Protein AF-A0A9N7Z6K6-F1 (afdb_monomer_lite)

Structure (mmCIF, N/CA/C/O backbone):
data_AF-A0A9N7Z6K6-F1
#
_entry.id   AF-A0A9N7Z6K6-F1
#
loop_
_atom_site.group_PDB
_atom_site.id
_atom_site.type_symbol
_atom_site.label_atom_id
_atom_site.label_alt_id
_atom_site.label_comp_id
_atom_site.label_asym_id
_atom_site.label_entity_id
_atom_site.label_seq_id
_atom_site.pdbx_PDB_ins_code
_atom_site.Cartn_x
_atom_site.Cartn_y
_atom_site.Cartn_z
_atom_site.occupancy
_atom_site.B_iso_or_equiv
_atom_site.auth_seq_id
_atom_site.auth_comp_id
_atom_site.auth_asym_id
_atom_site.auth_atom_id
_atom_site.pdbx_PDB_model_num
ATOM 1 N N . MET A 1 1 ? 3.588 -2.468 9.038 1.00 68.81 1 MET A N 1
ATOM 2 C CA . MET A 1 1 ? 3.391 -1.056 8.652 1.00 68.81 1 MET A CA 1
ATOM 3 C C . MET A 1 1 ? 4.473 -0.219 9.311 1.00 68.81 1 MET A C 1
ATOM 5 O O . MET A 1 1 ? 4.826 -0.525 10.446 1.00 68.81 1 MET A O 1
ATOM 9 N N . THR A 1 2 ? 4.999 0.790 8.621 1.00 80.69 2 THR A N 1
ATOM 10 C CA . THR A 1 2 ? 6.017 1.706 9.169 1.00 80.69 2 THR A CA 1
ATOM 11 C C . THR A 1 2 ? 5.409 3.085 9.378 1.00 80.69 2 THR A C 1
ATOM 13 O O . THR A 1 2 ? 4.807 3.624 8.456 1.00 80.69 2 THR A O 1
ATOM 16 N N . CYS A 1 3 ? 5.559 3.679 10.559 1.00 82.19 3 CYS A N 1
ATOM 17 C CA . CYS A 1 3 ? 5.074 5.034 10.824 1.00 82.19 3 CYS A CA 1
ATOM 18 C C . CYS A 1 3 ? 6.153 6.061 10.467 1.00 82.19 3 CYS A C 1
ATOM 20 O O . CYS A 1 3 ? 7.276 5.981 10.957 1.00 82.19 3 CYS A O 1
ATOM 22 N N . CYS A 1 4 ? 5.801 7.041 9.642 1.00 80.62 4 CYS A N 1
ATOM 23 C CA . CYS A 1 4 ? 6.689 8.099 9.179 1.00 80.62 4 CYS A CA 1
ATOM 24 C C . CYS A 1 4 ? 6.114 9.468 9.548 1.00 80.62 4 CYS A C 1
ATOM 26 O O . CYS A 1 4 ? 4.934 9.733 9.314 1.00 80.62 4 CYS A O 1
ATOM 28 N N . LEU A 1 5 ? 6.957 10.372 10.042 1.00 77.25 5 LEU A N 1
ATOM 29 C CA . LEU A 1 5 ? 6.567 11.764 10.248 1.00 77.25 5 LEU A CA 1
ATOM 30 C C . LEU A 1 5 ? 6.350 12.462 8.891 1.00 77.25 5 LEU A C 1
ATOM 32 O O . LEU A 1 5 ? 7.050 12.187 7.911 1.00 77.25 5 LEU A O 1
ATOM 36 N N . ILE A 1 6 ? 5.354 13.338 8.832 1.00 72.75 6 ILE A N 1
ATOM 37 C CA . ILE A 1 6 ? 5.041 14.209 7.701 1.00 72.75 6 ILE A CA 1
ATOM 38 C C . ILE A 1 6 ? 5.661 15.570 8.011 1.00 72.75 6 ILE A C 1
ATOM 40 O O . ILE A 1 6 ? 5.190 16.270 8.906 1.00 72.75 6 ILE A O 1
ATOM 44 N N . ALA A 1 7 ? 6.732 15.930 7.298 1.00 68.31 7 ALA A N 1
ATOM 45 C CA . ALA A 1 7 ? 7.530 17.121 7.593 1.00 68.31 7 ALA A CA 1
ATOM 46 C C . ALA A 1 7 ? 6.712 18.424 7.531 1.00 68.31 7 ALA A C 1
ATOM 48 O O . ALA A 1 7 ? 6.855 19.267 8.407 1.00 68.31 7 ALA A O 1
ATOM 49 N N . GLU A 1 8 ? 5.803 18.561 6.562 1.00 66.69 8 GLU A N 1
ATOM 50 C CA . GLU A 1 8 ? 5.020 19.793 6.370 1.00 66.69 8 GLU A CA 1
ATOM 51 C C . GLU A 1 8 ? 3.931 20.016 7.429 1.00 66.69 8 GLU A C 1
ATOM 53 O O . GLU A 1 8 ? 3.578 21.152 7.728 1.00 66.69 8 GLU A O 1
ATOM 58 N N . SER A 1 9 ? 3.389 18.942 8.014 1.00 67.38 9 SER A N 1
ATOM 59 C CA . SER A 1 9 ? 2.267 19.028 8.963 1.00 67.38 9 SER A CA 1
ATOM 60 C C . SER A 1 9 ? 2.628 18.630 10.395 1.00 67.38 9 SER A C 1
ATOM 62 O O . SER A 1 9 ? 1.782 18.731 11.283 1.00 67.38 9 SER A O 1
ATOM 64 N N . HIS A 1 10 ? 3.853 18.143 10.626 1.00 70.31 10 HIS A N 1
ATOM 65 C CA . HIS A 1 10 ? 4.302 17.522 11.880 1.00 70.31 10 HIS A CA 1
ATOM 66 C C . HIS A 1 10 ? 3.384 16.388 12.388 1.00 70.31 10 HIS A C 1
ATOM 68 O O . HIS A 1 10 ? 3.399 16.045 13.572 1.00 70.31 10 HIS A O 1
ATOM 74 N N . LYS A 1 11 ? 2.577 15.785 11.506 1.00 72.75 11 LYS A N 1
ATOM 75 C CA . LYS A 1 11 ? 1.699 14.648 11.824 1.00 72.75 11 LYS A CA 1
ATOM 76 C C . LYS A 1 11 ? 2.374 13.327 11.470 1.00 72.75 11 LYS A C 1
ATOM 78 O O . LYS A 1 11 ? 3.278 13.283 10.643 1.00 72.75 11 LYS A O 1
ATOM 83 N N . TRP A 1 12 ? 1.922 12.234 12.075 1.00 77.50 12 TRP A N 1
ATOM 84 C CA . TRP A 1 12 ? 2.355 10.888 11.699 1.00 77.50 12 TRP A CA 1
ATOM 85 C C . TRP A 1 12 ? 1.470 10.337 10.578 1.00 77.50 12 TRP A C 1
ATOM 87 O O . TRP A 1 12 ? 0.250 10.486 10.614 1.00 77.50 12 TRP A O 1
ATOM 97 N N . GLY A 1 13 ? 2.087 9.691 9.593 1.00 77.31 13 GLY A N 1
ATOM 98 C CA . GLY A 1 13 ? 1.413 8.905 8.562 1.00 77.31 13 GLY A CA 1
ATOM 99 C C . GLY A 1 13 ? 1.954 7.479 8.547 1.00 77.31 13 GLY A C 1
ATOM 100 O O . GLY A 1 13 ? 3.125 7.250 8.853 1.00 77.31 13 GLY A O 1
ATOM 101 N N . CYS A 1 14 ? 1.113 6.512 8.200 1.00 85.12 14 CYS A N 1
ATOM 102 C CA . CYS A 1 14 ? 1.501 5.106 8.141 1.00 85.12 14 CYS A CA 1
ATOM 103 C C . CYS A 1 14 ? 1.791 4.687 6.701 1.00 85.12 14 CYS A C 1
ATOM 105 O O . CYS A 1 14 ? 0.987 4.903 5.798 1.00 85.12 14 CYS A O 1
ATOM 107 N N . CYS A 1 15 ? 2.928 4.040 6.493 1.00 85.81 15 CYS A N 1
ATOM 108 C CA . CYS A 1 15 ? 3.267 3.399 5.237 1.00 85.81 15 CYS A CA 1
ATOM 109 C C . CYS A 1 15 ? 2.621 2.016 5.147 1.00 85.81 15 CYS A C 1
ATOM 111 O O . CYS A 1 15 ? 2.744 1.223 6.092 1.00 85.81 15 CYS A O 1
ATOM 113 N N . PRO A 1 16 ? 1.989 1.697 4.003 1.00 80.06 16 PRO A N 1
ATOM 114 C CA . PRO A 1 16 ? 1.326 0.411 3.790 1.00 80.06 16 PRO A CA 1
ATOM 115 C C . PRO A 1 16 ? 2.324 -0.754 3.691 1.00 80.06 16 PRO A C 1
ATOM 117 O O . PRO A 1 16 ? 1.939 -1.912 3.822 1.00 80.06 16 PRO A O 1
ATOM 120 N N . LEU A 1 17 ? 3.612 -0.458 3.494 1.00 80.62 17 LEU A N 1
ATOM 121 C CA . LEU A 1 17 ? 4.687 -1.442 3.416 1.00 80.62 17 LEU A CA 1
ATOM 122 C C . LEU A 1 17 ? 5.347 -1.677 4.790 1.00 80.62 17 LEU A C 1
ATOM 124 O O . LEU A 1 17 ? 5.444 -0.745 5.599 1.00 80.62 17 LEU A O 1
ATOM 128 N N . PRO A 1 18 ? 5.813 -2.906 5.082 1.00 78.12 18 PRO A N 1
ATOM 129 C CA . PRO A 1 18 ? 6.721 -3.149 6.198 1.00 78.12 18 PRO A CA 1
ATOM 130 C C . PRO A 1 18 ? 8.098 -2.538 5.904 1.00 78.12 18 PRO A C 1
ATOM 132 O O . PRO A 1 18 ? 8.540 -2.537 4.759 1.00 78.12 18 PRO A O 1
ATOM 135 N N . GLU A 1 19 ? 8.759 -2.010 6.937 1.00 83.06 19 GLU A N 1
ATOM 136 C CA . GLU A 1 19 ? 10.144 -1.504 6.872 1.00 83.06 19 GLU A CA 1
ATOM 137 C C . GLU A 1 19 ? 10.385 -0.460 5.761 1.00 83.06 19 GLU A C 1
ATOM 139 O O . GLU A 1 19 ? 11.462 -0.362 5.180 1.00 83.06 19 GLU A O 1
ATOM 144 N N . ALA A 1 20 ? 9.359 0.342 5.463 1.00 86.06 20 ALA A N 1
ATOM 145 C CA . ALA A 1 20 ? 9.413 1.355 4.417 1.00 86.06 20 ALA A CA 1
ATOM 146 C C . ALA A 1 20 ? 10.419 2.479 4.721 1.00 86.06 20 ALA A C 1
ATOM 148 O O . ALA A 1 20 ? 10.548 2.930 5.862 1.00 86.06 20 ALA A O 1
ATOM 149 N N . VAL A 1 21 ? 11.057 3.004 3.674 1.00 90.06 21 VAL A N 1
ATOM 150 C CA . VAL A 1 21 ? 11.897 4.205 3.736 1.00 90.06 21 VAL A CA 1
ATOM 151 C C . VAL A 1 21 ? 11.002 5.446 3.676 1.00 90.06 21 VAL A C 1
ATOM 153 O O . VAL A 1 21 ? 10.237 5.630 2.727 1.00 90.06 21 VAL A O 1
ATOM 156 N N . CYS A 1 22 ? 11.090 6.306 4.693 1.00 87.50 22 CYS A N 1
ATOM 157 C CA . CYS A 1 22 ? 10.317 7.545 4.778 1.00 87.50 22 CYS A CA 1
ATOM 158 C C . CYS A 1 22 ? 10.946 8.646 3.907 1.00 87.50 22 CYS A C 1
ATOM 160 O O . CYS A 1 22 ? 12.086 9.044 4.150 1.00 87.50 22 CYS A O 1
ATOM 162 N N . CYS A 1 23 ? 10.203 9.186 2.937 1.00 86.31 23 CYS A N 1
ATOM 163 C CA . CYS A 1 23 ? 10.689 10.298 2.118 1.00 86.31 23 CYS A CA 1
ATOM 164 C C . CYS A 1 23 ? 10.536 11.644 2.848 1.00 86.31 23 CYS A C 1
ATOM 166 O O . CYS A 1 23 ? 9.522 11.889 3.507 1.00 86.31 23 CYS A O 1
ATOM 168 N N . ALA A 1 24 ? 11.528 12.530 2.697 1.00 71.69 24 ALA A N 1
ATOM 169 C CA . ALA A 1 24 ? 11.585 13.833 3.372 1.00 71.69 24 ALA A CA 1
ATOM 170 C C . ALA A 1 24 ? 10.467 14.811 2.947 1.00 71.69 24 ALA A C 1
ATOM 172 O O . ALA A 1 24 ? 10.120 15.701 3.715 1.00 71.69 24 ALA A O 1
ATOM 173 N N . GLY A 1 25 ? 9.874 14.609 1.761 1.00 66.19 25 GLY A N 1
ATOM 174 C CA . GLY A 1 25 ? 8.859 15.483 1.155 1.00 66.19 25 GLY A CA 1
ATOM 175 C C . GLY A 1 25 ? 7.454 15.428 1.764 1.00 66.19 25 GLY A C 1
ATOM 176 O O . GLY A 1 25 ? 6.606 16.196 1.347 1.00 66.19 25 GLY A O 1
ATOM 177 N N . GLY A 1 26 ? 7.192 14.574 2.760 1.00 70.19 26 GLY A N 1
ATOM 178 C CA . GLY A 1 26 ? 5.985 14.721 3.583 1.00 70.19 26 GLY A CA 1
ATOM 179 C C . GLY A 1 26 ? 5.051 13.521 3.597 1.00 70.19 26 GLY A C 1
ATOM 180 O O . GLY A 1 26 ? 4.873 12.942 4.659 1.00 70.19 26 GLY A O 1
ATOM 181 N N . ASP A 1 27 ? 4.487 13.055 2.498 1.00 73.81 27 ASP A N 1
ATOM 182 C CA . ASP A 1 27 ? 3.350 12.112 2.497 1.00 73.81 27 ASP A CA 1
ATOM 183 C C . ASP A 1 27 ? 3.619 10.806 1.727 1.00 73.81 27 ASP A C 1
ATOM 185 O O . ASP A 1 27 ? 2.715 9.996 1.531 1.00 73.81 27 ASP A O 1
ATOM 189 N N . HIS A 1 28 ? 4.874 10.555 1.348 1.00 84.75 28 HIS A N 1
ATOM 190 C CA . HIS A 1 28 ? 5.266 9.392 0.550 1.00 84.75 28 HIS A CA 1
ATOM 191 C C . HIS A 1 28 ? 6.304 8.492 1.231 1.00 84.75 28 HIS A C 1
ATOM 193 O O . HIS A 1 28 ? 7.071 8.921 2.105 1.00 84.75 28 HIS A O 1
ATOM 199 N N . CYS A 1 29 ? 6.346 7.231 0.811 1.00 88.88 29 CYS A N 1
ATOM 200 C CA . CYS A 1 29 ? 7.383 6.284 1.197 1.00 88.88 29 CYS A CA 1
ATOM 201 C C . CYS A 1 29 ? 7.742 5.289 0.101 1.00 88.88 29 CYS A C 1
ATOM 203 O O . CYS A 1 29 ? 7.030 5.125 -0.889 1.00 88.88 29 CYS A O 1
ATOM 205 N N . CYS A 1 30 ? 8.881 4.635 0.304 1.00 91.06 30 CYS A N 1
ATOM 206 C CA . CYS A 1 30 ? 9.444 3.659 -0.611 1.00 91.06 30 CYS A CA 1
ATOM 207 C C . CYS A 1 30 ? 9.616 2.291 0.059 1.00 91.06 30 CYS A C 1
ATOM 209 O O . CYS A 1 30 ? 9.755 2.229 1.284 1.00 91.06 30 CYS A O 1
ATOM 211 N N . PRO A 1 31 ? 9.623 1.188 -0.712 1.00 89.25 31 PRO A N 1
ATOM 212 C CA . PRO A 1 31 ? 9.953 -0.127 -0.176 1.00 89.25 31 PRO A CA 1
ATOM 213 C C . PRO A 1 31 ? 11.376 -0.167 0.388 1.00 89.25 31 PRO A C 1
ATOM 215 O O . PRO A 1 31 ? 12.213 0.681 0.065 1.00 89.25 31 PRO A O 1
ATOM 218 N N . VAL A 1 32 ? 11.664 -1.194 1.186 1.00 86.75 32 VAL A N 1
ATOM 219 C CA . VAL A 1 32 ? 13.027 -1.478 1.649 1.00 86.75 32 VAL A CA 1
ATOM 220 C C . VAL A 1 32 ? 13.990 -1.588 0.455 1.00 86.75 32 VAL A C 1
ATOM 222 O O . VAL A 1 32 ? 13.625 -2.101 -0.604 1.00 86.75 32 VAL A O 1
ATOM 225 N N . ASP A 1 33 ? 15.202 -1.054 0.610 1.00 88.00 33 ASP A N 1
ATOM 226 C CA . ASP A 1 33 ? 16.260 -0.922 -0.412 1.00 88.00 33 ASP A CA 1
ATOM 227 C C . ASP A 1 33 ? 16.018 0.079 -1.551 1.00 88.00 33 ASP A C 1
ATOM 229 O O . ASP A 1 33 ? 16.854 0.182 -2.456 1.00 88.00 33 ASP A O 1
ATOM 233 N N . TYR A 1 34 ? 14.913 0.822 -1.537 1.00 90.25 34 TYR A N 1
ATOM 234 C CA . TYR A 1 34 ? 14.697 1.909 -2.488 1.00 90.25 34 TYR A CA 1
ATOM 235 C C . TYR A 1 34 ? 15.050 3.250 -1.859 1.00 90.25 34 TYR A C 1
ATOM 237 O O . TYR A 1 34 ? 14.817 3.494 -0.674 1.00 90.25 34 TYR A O 1
ATOM 245 N N . LYS A 1 35 ? 15.585 4.150 -2.681 1.00 91.00 35 LYS A N 1
ATOM 246 C CA . LYS A 1 35 ? 15.825 5.540 -2.296 1.00 91.00 35 LYS A CA 1
ATOM 247 C C . LYS A 1 35 ? 14.720 6.417 -2.860 1.00 91.00 35 LYS A C 1
ATOM 249 O O . LYS A 1 35 ? 14.247 6.182 -3.968 1.00 91.00 35 LYS A O 1
ATOM 254 N N . CYS A 1 36 ? 14.319 7.425 -2.100 1.00 89.06 36 CYS A N 1
ATOM 255 C CA . CYS A 1 36 ? 13.420 8.447 -2.612 1.00 89.06 36 CYS A CA 1
ATOM 256 C C . CYS A 1 36 ? 14.175 9.313 -3.626 1.00 89.06 36 CYS A C 1
ATOM 258 O O . CYS A 1 36 ? 15.305 9.725 -3.359 1.00 89.06 36 CYS A O 1
ATOM 260 N N . ASP A 1 37 ? 13.547 9.584 -4.766 1.00 87.56 37 ASP A N 1
ATOM 261 C CA . ASP A 1 37 ? 13.975 10.640 -5.685 1.00 87.56 37 ASP A CA 1
ATOM 262 C C . ASP A 1 37 ? 13.959 12.016 -4.982 1.00 87.56 37 ASP A C 1
ATOM 264 O O . ASP A 1 37 ? 13.254 12.192 -3.983 1.00 87.56 37 ASP A O 1
ATOM 268 N N . GLU A 1 38 ? 14.688 13.006 -5.505 1.00 76.62 38 GLU A N 1
ATOM 269 C CA . GLU A 1 38 ? 14.808 14.354 -4.917 1.00 76.62 38 GLU A CA 1
ATOM 270 C C . GLU A 1 38 ? 13.444 15.023 -4.693 1.00 76.62 38 GLU A C 1
ATOM 272 O O . GLU A 1 38 ? 13.259 15.785 -3.744 1.00 76.62 38 GLU A O 1
ATOM 277 N N . ARG A 1 39 ? 12.460 14.696 -5.540 1.00 71.12 39 ARG A N 1
ATOM 278 C CA . ARG A 1 39 ? 11.078 15.190 -5.443 1.00 71.12 39 ARG A CA 1
ATOM 279 C C . ARG A 1 39 ? 10.148 14.300 -4.611 1.00 71.12 39 ARG A C 1
ATOM 281 O O . ARG A 1 39 ? 8.996 14.667 -4.418 1.00 71.12 39 ARG A O 1
ATOM 288 N N . GLY A 1 40 ? 10.583 13.114 -4.179 1.00 72.69 40 GLY A N 1
ATOM 289 C CA . GLY A 1 40 ? 9.777 12.166 -3.391 1.00 72.69 40 GLY A CA 1
ATOM 290 C C . GLY A 1 40 ? 8.624 11.483 -4.145 1.00 72.69 40 GLY A C 1
ATOM 291 O O . GLY A 1 40 ? 7.819 10.780 -3.537 1.00 72.69 40 GLY A O 1
ATOM 292 N N . THR A 1 41 ? 8.541 11.668 -5.464 1.00 81.12 41 THR A N 1
ATOM 293 C CA . THR A 1 41 ? 7.468 11.119 -6.322 1.00 81.12 41 THR A CA 1
ATOM 294 C C . THR A 1 41 ? 7.754 9.706 -6.825 1.00 81.12 41 THR A C 1
ATOM 296 O O . THR A 1 41 ? 6.839 8.972 -7.195 1.00 81.12 41 THR A O 1
ATOM 299 N N . HIS A 1 42 ? 9.028 9.320 -6.831 1.00 89.38 42 HIS A N 1
ATOM 300 C CA . HIS A 1 42 ? 9.485 8.026 -7.306 1.00 89.38 42 HIS A CA 1
ATOM 301 C C . HIS A 1 42 ? 10.457 7.402 -6.310 1.00 89.38 42 HIS A C 1
ATOM 303 O O . HIS A 1 42 ? 11.152 8.091 -5.558 1.00 89.38 42 HIS A O 1
ATOM 309 N N . CYS A 1 43 ? 10.508 6.080 -6.346 1.00 90.81 43 CYS A N 1
ATOM 310 C CA . CYS A 1 43 ? 11.445 5.252 -5.618 1.00 90.81 43 CYS A CA 1
ATOM 311 C C . CYS A 1 43 ? 12.419 4.632 -6.619 1.00 90.81 43 CYS A C 1
ATOM 313 O O . CYS A 1 43 ? 11.996 4.001 -7.592 1.00 90.81 43 CYS A O 1
ATOM 315 N N . VAL A 1 44 ? 13.714 4.803 -6.371 1.00 92.19 44 VAL A N 1
ATOM 316 C CA . VAL A 1 44 ? 14.787 4.372 -7.272 1.00 92.19 44 VAL A CA 1
ATOM 317 C C . VAL A 1 44 ? 15.639 3.274 -6.635 1.00 92.19 44 VAL A C 1
ATOM 319 O O . VAL A 1 44 ? 16.016 3.364 -5.462 1.00 92.19 44 VAL A O 1
ATOM 322 N N . LYS A 1 45 ? 15.951 2.232 -7.413 1.00 90.56 45 LYS A N 1
ATOM 323 C CA . LYS A 1 45 ? 16.889 1.154 -7.058 1.00 90.56 45 LYS A CA 1
ATOM 324 C C . LYS A 1 45 ? 17.683 0.753 -8.304 1.00 90.56 45 LYS A C 1
ATOM 326 O O . LYS A 1 45 ? 17.211 -0.017 -9.133 1.00 90.56 45 LYS A O 1
ATOM 331 N N . GLY A 1 46 ? 18.893 1.294 -8.450 1.00 86.19 46 GLY A N 1
ATOM 332 C CA . GLY A 1 46 ? 19.660 1.159 -9.694 1.00 86.19 46 GLY A CA 1
ATOM 333 C C . GLY A 1 46 ? 18.919 1.818 -10.862 1.00 86.19 46 GLY A C 1
ATOM 334 O O . GLY A 1 46 ? 18.505 2.964 -10.742 1.00 86.19 46 GLY A O 1
ATOM 335 N N . GLU A 1 47 ? 18.709 1.075 -11.950 1.00 84.88 47 GLU A N 1
ATOM 336 C CA . GLU A 1 47 ? 17.956 1.522 -13.137 1.00 84.88 47 GLU A CA 1
ATOM 337 C C . GLU A 1 47 ? 16.427 1.389 -12.981 1.00 84.88 47 GLU A C 1
ATOM 339 O O . GLU A 1 47 ? 15.661 1.812 -13.848 1.00 84.88 47 GLU A O 1
ATOM 344 N N . LEU A 1 48 ? 15.953 0.766 -11.896 1.00 86.81 48 LEU A N 1
ATOM 345 C CA . LEU A 1 48 ? 14.529 0.577 -11.655 1.00 86.81 48 LEU A CA 1
ATOM 346 C C . LEU A 1 48 ? 13.928 1.806 -10.964 1.00 86.81 48 LEU A C 1
ATOM 348 O O . LEU A 1 48 ? 14.333 2.175 -9.860 1.00 86.81 48 LEU A O 1
ATOM 352 N N . VAL A 1 49 ? 12.901 2.374 -11.596 1.00 90.56 49 VAL A N 1
ATOM 353 C CA . VAL A 1 49 ? 12.110 3.497 -11.083 1.00 90.56 49 VAL A CA 1
ATOM 354 C C . VAL A 1 49 ? 10.656 3.059 -10.940 1.00 90.56 49 VAL A C 1
ATOM 356 O O . VAL A 1 49 ? 10.028 2.633 -11.913 1.00 90.56 49 VAL A O 1
ATOM 359 N N . ILE A 1 50 ? 10.115 3.165 -9.728 1.00 89.38 50 ILE A N 1
ATOM 360 C CA . ILE A 1 50 ? 8.704 2.886 -9.423 1.00 89.38 50 ILE A CA 1
ATOM 361 C C . ILE A 1 50 ? 8.050 4.121 -8.786 1.00 89.38 50 ILE A C 1
ATOM 363 O O . ILE A 1 50 ? 8.758 4.929 -8.183 1.00 89.38 50 ILE A O 1
ATOM 367 N N . PRO A 1 51 ? 6.723 4.299 -8.898 1.00 88.12 51 PRO A N 1
ATOM 368 C CA . PRO A 1 51 ? 6.020 5.355 -8.172 1.00 88.12 51 PRO A CA 1
ATOM 369 C C . PRO A 1 51 ? 6.175 5.190 -6.655 1.00 88.12 51 PRO A C 1
ATOM 371 O O . PRO A 1 51 ? 6.262 4.065 -6.151 1.00 88.12 51 PRO A O 1
ATOM 374 N N . SER A 1 52 ? 6.208 6.310 -5.932 1.00 86.81 52 SER A N 1
ATOM 375 C CA . SER A 1 52 ? 6.192 6.294 -4.471 1.00 86.81 52 SER A CA 1
ATOM 376 C C . SER A 1 52 ? 4.817 5.910 -3.918 1.00 86.81 52 SER A C 1
ATOM 378 O O . SER A 1 52 ? 3.790 6.005 -4.592 1.00 86.81 52 SER A O 1
ATOM 380 N N . TYR A 1 53 ? 4.815 5.410 -2.686 1.00 86.50 53 TYR A N 1
ATOM 381 C CA . TYR A 1 53 ? 3.622 4.928 -2.004 1.00 86.50 53 TYR A CA 1
ATOM 382 C C . TYR A 1 53 ? 3.053 6.050 -1.151 1.00 86.50 53 TYR A C 1
ATOM 384 O O . TYR A 1 53 ? 3.759 6.593 -0.297 1.00 86.50 53 TYR A O 1
ATOM 392 N N . THR A 1 54 ? 1.777 6.368 -1.342 1.00 83.12 54 THR A N 1
ATOM 393 C CA . THR A 1 54 ? 1.090 7.369 -0.524 1.00 83.12 54 THR A CA 1
ATOM 394 C C . THR A 1 54 ? 0.887 6.836 0.896 1.00 83.12 54 THR A C 1
ATOM 396 O O . THR A 1 54 ? 0.424 5.707 1.093 1.00 83.12 54 THR A O 1
ATOM 399 N N . LYS A 1 55 ? 1.255 7.638 1.900 1.00 77.75 55 LYS A N 1
ATOM 400 C CA . LYS A 1 55 ? 1.018 7.336 3.316 1.00 77.75 55 LYS A CA 1
ATOM 401 C C . LYS A 1 55 ? -0.478 7.396 3.614 1.00 77.75 55 LYS A C 1
ATOM 403 O O . LYS A 1 55 ? -1.199 8.252 3.111 1.00 77.75 55 LYS A O 1
ATOM 408 N N . LEU A 1 56 ? -0.925 6.527 4.508 1.00 72.88 56 LEU A N 1
ATOM 409 C CA . LEU A 1 56 ? -2.256 6.593 5.095 1.00 72.88 56 LEU A CA 1
ATOM 410 C C . LEU A 1 56 ? -2.231 7.585 6.263 1.00 72.88 56 LEU A C 1
ATOM 412 O O . LEU A 1 56 ? -1.303 7.564 7.080 1.00 72.88 56 LEU A O 1
ATOM 416 N N . ALA A 1 57 ? -3.229 8.466 6.336 1.00 65.50 57 ALA A N 1
ATOM 417 C CA . ALA A 1 57 ? -3.358 9.399 7.450 1.00 65.50 57 ALA A CA 1
ATOM 418 C C . ALA A 1 57 ? -3.528 8.619 8.761 1.00 65.50 57 ALA A C 1
ATOM 420 O O . ALA A 1 57 ? -4.310 7.673 8.828 1.00 65.50 57 ALA A O 1
ATOM 421 N N . ALA A 1 58 ? -2.801 9.006 9.811 1.00 53.12 58 ALA A N 1
ATOM 422 C CA . ALA A 1 58 ? -3.059 8.453 11.132 1.00 53.12 58 ALA A CA 1
ATOM 423 C C . ALA A 1 58 ? -4.393 8.994 11.663 1.00 53.12 58 ALA A C 1
ATOM 425 O O . ALA A 1 58 ? -4.639 10.203 11.636 1.00 53.12 58 ALA A O 1
ATOM 426 N N . THR A 1 59 ? -5.238 8.102 12.174 1.00 52.00 59 THR A N 1
ATOM 427 C CA . THR A 1 59 ? -6.511 8.446 12.804 1.00 52.00 59 THR A CA 1
ATOM 428 C C . THR A 1 59 ? -6.228 9.202 14.106 1.00 52.00 59 THR A C 1
ATOM 430 O O . THR A 1 59 ? -5.912 8.603 15.132 1.00 52.00 59 THR A O 1
ATOM 433 N N . THR A 1 60 ? -6.295 10.534 14.089 1.00 40.44 60 THR A N 1
ATOM 434 C CA . THR A 1 60 ? -6.317 11.330 15.320 1.00 40.44 60 THR A CA 1
ATOM 435 C C . THR A 1 60 ? -7.760 11.688 15.654 1.00 40.44 60 THR A C 1
ATOM 437 O O . THR A 1 60 ? -8.474 12.281 14.850 1.00 40.44 60 THR A O 1
ATOM 440 N N . THR A 1 61 ? -8.197 11.355 16.870 1.00 41.97 61 THR A N 1
ATOM 441 C CA . THR A 1 61 ? -9.564 11.570 17.395 1.00 41.97 61 THR A CA 1
ATOM 442 C C . THR A 1 61 ? -9.973 13.053 17.489 1.00 41.97 61 THR A C 1
ATOM 444 O O . THR A 1 61 ? -11.070 13.384 17.927 1.00 41.97 61 THR A O 1
ATOM 447 N N . THR A 1 62 ? -9.113 13.972 17.061 1.00 40.97 62 THR A N 1
ATOM 448 C CA . THR A 1 62 ? -9.304 15.422 17.117 1.00 40.97 62 THR A CA 1
ATOM 449 C C . THR A 1 62 ? -8.631 16.071 15.915 1.00 40.97 62 THR A C 1
ATOM 451 O O . THR A 1 62 ? -7.540 16.627 15.994 1.00 40.97 62 THR A O 1
ATOM 454 N N . SER A 1 63 ? -9.273 16.009 14.755 1.00 41.16 63 SER A N 1
ATOM 455 C CA . SER A 1 63 ? -9.031 16.965 13.675 1.00 41.16 63 SER A CA 1
ATOM 456 C C . SER A 1 63 ? -10.267 17.010 12.793 1.00 41.16 63 SER A C 1
ATOM 458 O O . SER A 1 63 ? -10.526 16.108 12.003 1.00 41.16 63 SER A O 1
ATOM 460 N N . SER A 1 64 ? -11.039 18.082 12.955 1.00 40.16 64 SER A N 1
ATOM 461 C CA . SER A 1 64 ? -11.974 18.573 11.952 1.00 40.16 64 SER A CA 1
ATOM 462 C C . SER A 1 64 ? -11.258 18.606 10.605 1.00 40.16 64 SER A C 1
ATOM 464 O O . SER A 1 64 ? -10.347 19.406 10.388 1.00 40.16 64 SER A O 1
ATOM 466 N N . VAL A 1 65 ? -11.647 17.677 9.744 1.00 42.97 65 VAL A N 1
ATOM 467 C CA . VAL A 1 65 ? -11.107 17.482 8.407 1.00 42.97 65 VAL A CA 1
ATOM 468 C C . VAL A 1 65 ? -11.458 18.720 7.582 1.00 42.97 65 VAL A C 1
ATOM 470 O O . VAL A 1 65 ? -12.561 18.826 7.049 1.00 42.97 65 VAL A O 1
ATOM 473 N N . GLN A 1 66 ? -10.530 19.671 7.466 1.00 39.03 66 GLN A N 1
ATOM 474 C CA . GLN A 1 66 ? -10.422 20.395 6.206 1.00 39.03 66 GLN A CA 1
ATOM 475 C C . GLN A 1 66 ? -9.961 19.352 5.195 1.00 39.03 66 GLN A C 1
ATOM 477 O O . GLN A 1 66 ? -8.805 18.939 5.172 1.00 39.03 66 GLN A O 1
ATOM 482 N N . ALA A 1 67 ? -10.948 18.814 4.485 1.00 46.00 67 ALA A N 1
ATOM 483 C CA . ALA A 1 67 ? -10.757 17.890 3.392 1.00 46.00 67 ALA A CA 1
ATOM 484 C C . ALA A 1 67 ? -10.028 18.662 2.302 1.00 46.00 67 ALA A C 1
ATOM 486 O O . ALA A 1 67 ? -10.642 19.476 1.612 1.00 46.00 67 ALA A O 1
ATOM 487 N N . ASP A 1 68 ? -8.726 18.431 2.178 1.00 44.69 68 ASP A N 1
ATOM 488 C CA . ASP A 1 68 ? -7.961 18.932 1.048 1.00 44.69 68 ASP A CA 1
ATOM 489 C C . ASP A 1 68 ? -8.291 18.081 -0.196 1.00 44.69 68 ASP A C 1
ATOM 491 O O . ASP A 1 68 ? -7.708 17.047 -0.502 1.00 44.69 68 ASP A O 1
ATOM 495 N N . SER A 1 69 ? -9.454 18.418 -0.746 1.00 54.31 69 SER A N 1
ATOM 496 C CA . SER A 1 69 ? -9.744 18.817 -2.120 1.00 54.31 69 SER A CA 1
ATOM 497 C C . SER A 1 69 ? -9.612 17.914 -3.363 1.00 54.31 69 SER A C 1
ATOM 499 O O . SER A 1 69 ? -10.133 18.395 -4.374 1.00 54.31 69 SER A O 1
ATOM 501 N N . ARG A 1 70 ? -9.103 16.669 -3.422 1.00 62.16 70 ARG A N 1
ATOM 502 C CA . ARG A 1 70 ? -9.380 15.822 -4.634 1.00 62.16 70 ARG A CA 1
ATOM 503 C C . ARG A 1 70 ? -9.478 14.3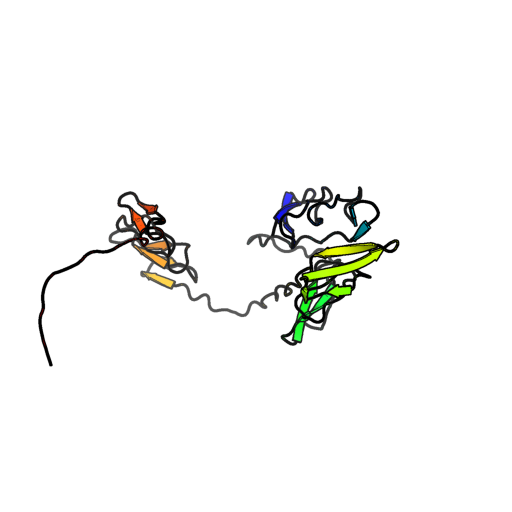05 -4.401 1.00 62.16 70 ARG A C 1
ATOM 505 O O . ARG A 1 70 ? -8.638 13.514 -4.800 1.00 62.16 70 ARG A O 1
ATOM 512 N N . SER A 1 71 ? -10.581 13.821 -3.853 1.00 69.50 71 SER A N 1
ATOM 513 C CA . SER A 1 71 ? -10.827 12.371 -3.820 1.00 69.50 71 SER A CA 1
ATOM 514 C C . SER A 1 71 ? -11.022 11.757 -5.219 1.00 69.50 71 SER A C 1
ATOM 516 O O . SER A 1 71 ? -11.710 12.333 -6.063 1.00 69.50 71 SER A O 1
ATOM 518 N N . VAL A 1 72 ? -10.478 10.559 -5.444 1.00 81.56 72 VAL A N 1
ATOM 519 C CA . VAL A 1 72 ? -10.763 9.713 -6.612 1.00 81.56 72 VAL A CA 1
ATOM 520 C C . VAL A 1 72 ? -12.096 9.005 -6.379 1.00 81.56 72 VAL A C 1
ATOM 522 O O . VAL A 1 72 ? -12.248 8.268 -5.408 1.00 81.56 72 VAL A O 1
ATOM 525 N N . GLN A 1 73 ? -13.075 9.228 -7.253 1.00 84.62 73 GLN A N 1
ATOM 526 C CA . GLN A 1 73 ? -14.379 8.576 -7.159 1.00 84.62 73 GLN A CA 1
ATOM 527 C C . GLN A 1 73 ? -14.333 7.191 -7.821 1.00 84.62 73 GLN A C 1
ATOM 529 O O . GLN A 1 73 ? -14.095 7.097 -9.025 1.00 84.62 73 GLN A O 1
ATOM 534 N N . CYS A 1 74 ? -14.571 6.132 -7.043 1.00 83.88 74 CYS A N 1
ATOM 535 C CA . CYS A 1 74 ? -14.618 4.756 -7.547 1.00 83.88 74 CYS A CA 1
ATOM 536 C C . CYS A 1 74 ? -16.027 4.375 -8.008 1.00 83.88 74 CYS A C 1
ATOM 538 O O . CYS A 1 74 ? -16.204 3.793 -9.075 1.00 83.88 74 CYS A O 1
ATOM 540 N N . ASP A 1 75 ? -17.033 4.733 -7.207 1.00 81.19 75 ASP A N 1
ATOM 541 C CA . ASP A 1 75 ? -18.451 4.593 -7.536 1.00 81.19 75 ASP A CA 1
ATOM 542 C C . ASP A 1 75 ? -19.288 5.693 -6.841 1.00 81.19 75 ASP A C 1
ATOM 544 O O . ASP A 1 75 ? -18.775 6.756 -6.488 1.00 81.19 75 ASP A O 1
ATOM 548 N N . ALA A 1 76 ? -20.600 5.493 -6.684 1.00 73.12 76 ALA A N 1
ATOM 549 C CA . ALA A 1 76 ? -21.486 6.464 -6.037 1.00 73.12 76 ALA A CA 1
ATOM 550 C C . ALA A 1 76 ? -21.252 6.631 -4.518 1.00 73.12 76 ALA A C 1
ATOM 552 O O . ALA A 1 76 ? -21.679 7.639 -3.954 1.00 73.12 76 ALA A O 1
ATOM 553 N N . LEU A 1 77 ? -20.625 5.657 -3.851 1.00 71.19 77 LEU A N 1
ATOM 554 C CA . LEU A 1 77 ? -20.486 5.589 -2.389 1.00 71.19 77 LEU A CA 1
ATOM 555 C C . LEU A 1 77 ? -19.026 5.521 -1.916 1.00 71.19 77 LEU A C 1
ATOM 557 O O . LEU A 1 77 ? -18.741 5.872 -0.772 1.00 71.19 77 LEU A O 1
ATOM 561 N N . ASN A 1 78 ? -18.112 5.094 -2.780 1.00 76.94 78 ASN A N 1
ATOM 562 C CA . ASN A 1 78 ? -16.718 4.814 -2.491 1.00 76.94 78 ASN A CA 1
ATOM 563 C C . ASN A 1 78 ? -15.830 5.884 -3.123 1.00 76.94 78 ASN A C 1
ATOM 565 O O . ASN A 1 78 ? -15.814 6.087 -4.343 1.00 76.94 78 ASN A O 1
ATOM 569 N N . LEU A 1 79 ? -15.071 6.554 -2.263 1.00 82.94 79 LEU A N 1
ATOM 570 C CA . LEU A 1 79 ? -14.105 7.572 -2.633 1.00 82.94 79 LEU A CA 1
ATOM 571 C C . LEU A 1 79 ? -12.757 7.223 -2.014 1.00 82.94 79 LEU A C 1
ATOM 573 O O . LEU A 1 79 ? -12.671 6.952 -0.817 1.00 82.94 79 LEU A O 1
ATOM 577 N N . CYS A 1 80 ? -11.711 7.277 -2.826 1.00 84.62 80 CYS A N 1
ATOM 578 C CA . CYS A 1 80 ? -10.343 7.104 -2.378 1.00 84.62 80 CYS A CA 1
ATOM 579 C C . CYS A 1 80 ? -9.613 8.453 -2.294 1.00 84.62 80 CYS A C 1
ATOM 581 O O . CYS A 1 80 ? -9.994 9.405 -2.981 1.00 84.62 80 CYS A O 1
ATOM 583 N N . PRO A 1 81 ? -8.564 8.570 -1.464 1.00 81.88 81 PRO A N 1
ATOM 584 C CA . PRO A 1 81 ? -7.716 9.761 -1.412 1.00 81.88 81 PRO A CA 1
ATOM 585 C C . PRO A 1 81 ? -7.070 10.109 -2.763 1.00 81.88 81 PRO A C 1
ATOM 587 O O . PRO A 1 81 ? -7.024 9.283 -3.678 1.00 81.88 81 PRO A O 1
ATOM 590 N N . GLU A 1 82 ? -6.515 11.317 -2.884 1.00 80.94 82 GLU A N 1
ATOM 591 C CA . GLU A 1 82 ? -5.690 11.687 -4.042 1.00 80.94 82 GLU A CA 1
ATOM 592 C C . GLU A 1 82 ? -4.591 10.655 -4.322 1.00 80.94 82 GLU A C 1
ATOM 594 O O . GLU A 1 82 ? -4.034 10.051 -3.407 1.00 80.94 82 GLU A O 1
ATOM 599 N N . ARG A 1 83 ? -4.245 10.489 -5.608 1.00 79.12 83 ARG A N 1
ATOM 600 C CA . ARG A 1 83 ? -3.118 9.649 -6.064 1.00 79.12 83 ARG A CA 1
ATOM 601 C C . ARG A 1 83 ? -3.214 8.176 -5.650 1.00 79.12 83 ARG A C 1
ATOM 603 O O . ARG A 1 83 ? -2.201 7.497 -5.508 1.00 79.12 83 ARG A O 1
ATOM 610 N N . THR A 1 84 ? -4.433 7.672 -5.514 1.00 86.25 84 THR A N 1
ATOM 611 C CA . THR A 1 84 ? -4.731 6.256 -5.283 1.00 86.25 84 THR A CA 1
ATOM 612 C C . THR A 1 84 ? -5.469 5.662 -6.481 1.00 86.25 84 THR A C 1
ATOM 614 O O . THR A 1 84 ? -5.922 6.391 -7.367 1.00 86.25 84 THR A O 1
ATOM 617 N N . THR A 1 85 ? -5.579 4.335 -6.529 1.00 91.38 85 THR A N 1
ATOM 618 C CA . THR A 1 85 ? -6.307 3.621 -7.590 1.00 91.38 85 THR A CA 1
ATOM 619 C C . THR A 1 85 ? -7.423 2.775 -6.997 1.00 91.38 85 THR A C 1
ATOM 621 O O . THR A 1 85 ? -7.195 2.039 -6.043 1.00 91.38 85 THR A O 1
ATOM 624 N N . CYS A 1 86 ? -8.619 2.843 -7.573 1.00 92.25 86 CYS A N 1
ATOM 625 C CA . CYS A 1 86 ? -9.751 2.016 -7.165 1.00 92.25 86 CYS A CA 1
ATOM 626 C C . CYS A 1 86 ? -9.575 0.570 -7.651 1.00 92.25 86 CYS A C 1
ATOM 628 O O . CYS A 1 86 ? -9.396 0.342 -8.847 1.00 92.25 86 CYS A O 1
ATOM 630 N N . CYS A 1 87 ? -9.678 -0.402 -6.747 1.00 93.50 87 CYS A N 1
ATOM 631 C CA . CYS A 1 87 ? -9.639 -1.829 -7.064 1.00 93.50 87 CYS A CA 1
ATOM 632 C C . CYS A 1 87 ? -10.847 -2.545 -6.467 1.00 93.50 87 CYS A C 1
ATOM 634 O O . CYS A 1 87 ? -11.178 -2.343 -5.305 1.00 93.50 87 CYS A O 1
ATOM 636 N N . GLN A 1 88 ? -11.500 -3.402 -7.249 1.00 90.94 88 GLN A N 1
ATOM 637 C CA . GLN A 1 88 ? -12.641 -4.171 -6.765 1.00 90.94 88 GLN A CA 1
ATOM 638 C C . GLN A 1 88 ? -12.175 -5.400 -5.973 1.00 90.94 88 GLN A C 1
ATOM 640 O O . GLN A 1 88 ? -11.357 -6.182 -6.462 1.00 90.94 88 GLN A O 1
ATOM 645 N N . LEU A 1 89 ? -12.723 -5.577 -4.773 1.00 85.69 89 LEU A N 1
ATOM 646 C CA . LEU A 1 89 ? -12.396 -6.668 -3.857 1.00 85.69 89 LEU A CA 1
ATOM 647 C C . LEU A 1 89 ? -13.203 -7.940 -4.163 1.00 85.69 89 LEU A C 1
ATOM 649 O O . LEU A 1 89 ? -14.170 -7.928 -4.934 1.00 85.69 89 LEU A O 1
ATOM 653 N N . VAL A 1 90 ? -12.830 -9.063 -3.536 1.00 83.19 90 VAL A N 1
ATOM 654 C CA . VAL A 1 90 ? -13.583 -10.334 -3.627 1.00 83.19 90 VAL A CA 1
ATOM 655 C C . VAL A 1 90 ? -15.047 -10.190 -3.204 1.00 83.19 90 VAL A C 1
ATOM 657 O O . VAL A 1 90 ? -15.906 -10.848 -3.786 1.00 83.19 90 VAL A O 1
ATOM 660 N N . THR A 1 91 ? -15.331 -9.299 -2.249 1.00 80.19 91 THR A N 1
ATOM 661 C CA . THR A 1 91 ? -16.678 -9.005 -1.733 1.00 80.19 91 THR A CA 1
ATOM 662 C C . THR A 1 91 ? -17.559 -8.264 -2.742 1.00 80.19 91 THR A C 1
ATOM 664 O O . THR A 1 91 ? -18.773 -8.214 -2.572 1.00 80.19 91 THR A O 1
ATOM 667 N N . GLY A 1 92 ? -16.967 -7.709 -3.806 1.00 80.88 92 GLY A N 1
ATOM 668 C CA . GLY A 1 92 ? -17.637 -6.837 -4.772 1.00 80.88 92 GLY A CA 1
ATOM 669 C C . GLY A 1 92 ? -17.553 -5.349 -4.425 1.00 80.88 92 GLY A C 1
ATOM 670 O O . GLY A 1 92 ? -17.892 -4.525 -5.274 1.00 80.88 92 GLY A O 1
ATOM 671 N N . GLU A 1 93 ? -17.061 -5.011 -3.231 1.00 84.56 93 GLU A N 1
ATOM 672 C CA . GLU A 1 93 ? -16.821 -3.639 -2.772 1.00 84.56 93 GLU A CA 1
ATOM 673 C C . GLU A 1 93 ? -15.578 -3.023 -3.432 1.00 84.56 93 GLU A C 1
ATOM 675 O O . GLU A 1 93 ? -14.711 -3.730 -3.956 1.00 84.56 93 GLU A O 1
ATOM 680 N N . TRP A 1 94 ? -15.476 -1.693 -3.393 1.00 87.69 94 TRP A N 1
ATOM 681 C CA . TRP A 1 94 ? -14.303 -0.967 -3.876 1.00 87.69 94 TRP A CA 1
ATOM 682 C C . TRP A 1 94 ? -13.311 -0.720 -2.749 1.00 87.69 94 TRP A C 1
ATOM 684 O O . TRP A 1 94 ? -13.654 -0.160 -1.715 1.00 87.69 94 TRP A O 1
ATOM 694 N N . GLY A 1 95 ? -12.064 -1.097 -2.991 1.00 89.00 95 GLY A N 1
ATOM 695 C CA . GLY A 1 95 ? -10.911 -0.760 -2.179 1.00 89.00 95 GLY A CA 1
ATOM 696 C C . GLY A 1 95 ? -10.013 0.274 -2.863 1.00 89.00 95 GLY A C 1
ATOM 697 O O . GLY A 1 95 ? -10.057 0.475 -4.078 1.00 89.00 95 GLY A O 1
ATOM 698 N N . CYS A 1 96 ? -9.161 0.909 -2.076 1.00 90.31 96 CYS A N 1
ATOM 699 C CA . CYS A 1 96 ? -8.178 1.886 -2.500 1.00 90.31 96 CYS A CA 1
ATOM 700 C C . CYS A 1 96 ? -6.778 1.265 -2.488 1.00 90.31 96 CYS A C 1
ATOM 702 O O . CYS A 1 96 ? -6.299 0.751 -1.479 1.00 90.31 96 CYS A O 1
ATOM 704 N N . CYS A 1 97 ? -6.093 1.325 -3.620 1.00 92.56 97 CYS A N 1
ATOM 705 C CA . CYS A 1 97 ? -4.683 0.995 -3.741 1.00 92.56 97 CYS A CA 1
ATOM 706 C C . CYS A 1 97 ? -3.849 2.269 -3.519 1.00 92.56 97 CYS A C 1
ATOM 708 O O . CYS A 1 97 ? -4.104 3.272 -4.190 1.00 92.56 97 CYS A O 1
ATOM 710 N N . PRO A 1 98 ? -2.829 2.261 -2.640 1.00 89.50 98 PRO A N 1
ATOM 711 C CA . PRO A 1 98 ? -2.023 3.446 -2.318 1.00 89.50 98 PRO A CA 1
ATOM 712 C C . PRO A 1 98 ? -1.060 3.874 -3.441 1.00 89.50 98 PRO A C 1
ATOM 714 O O . PRO A 1 98 ? -0.307 4.830 -3.271 1.00 89.50 98 PRO A O 1
ATOM 717 N N . LEU A 1 99 ? -1.065 3.161 -4.570 1.00 89.88 99 LEU A N 1
ATOM 718 C CA . LEU A 1 99 ? -0.310 3.489 -5.771 1.00 89.88 99 LEU A CA 1
ATOM 719 C C . LEU A 1 99 ? -1.209 4.204 -6.785 1.00 89.88 99 LEU A C 1
ATOM 721 O O . LEU A 1 99 ? -2.357 3.811 -7.017 1.00 89.88 99 LEU A O 1
ATOM 725 N N . GLN A 1 100 ? -0.653 5.213 -7.448 1.00 87.50 100 GLN A N 1
ATOM 726 C CA . GLN A 1 100 ? -1.303 5.879 -8.571 1.00 87.50 100 GLN A CA 1
ATOM 727 C C . GLN A 1 100 ? -1.212 5.015 -9.841 1.00 87.50 100 GLN A C 1
ATOM 729 O O . GLN A 1 100 ? -0.162 4.438 -10.126 1.00 87.50 100 GLN A O 1
ATOM 734 N N . ASN A 1 101 ? -2.299 4.958 -10.619 1.00 89.38 101 ASN A N 1
ATOM 735 C CA . ASN A 1 101 ? -2.403 4.192 -11.872 1.00 89.38 101 ASN A CA 1
ATOM 736 C C . ASN A 1 101 ? -2.008 2.708 -11.721 1.00 89.38 101 ASN A C 1
ATOM 738 O O . ASN A 1 101 ? -1.349 2.127 -12.588 1.00 89.38 101 ASN A O 1
ATOM 742 N N . ALA A 1 102 ? -2.373 2.104 -10.592 1.00 92.75 102 ALA A N 1
ATOM 743 C CA . ALA A 1 102 ? -2.012 0.738 -10.251 1.00 92.75 102 ALA A CA 1
ATOM 744 C C . ALA A 1 102 ? -2.778 -0.297 -11.087 1.00 92.75 102 ALA A C 1
ATOM 746 O O . ALA A 1 102 ? -3.886 -0.058 -11.563 1.00 92.75 102 ALA A O 1
ATOM 747 N N . VAL A 1 103 ? -2.197 -1.487 -11.212 1.00 94.62 103 VAL A N 1
ATOM 748 C CA . VAL A 1 103 ? -2.858 -2.665 -11.778 1.00 94.62 103 VAL A CA 1
ATOM 749 C C . VAL A 1 103 ? -3.435 -3.484 -10.628 1.00 94.62 103 VAL A C 1
ATOM 751 O O . VAL A 1 103 ? -2.688 -3.930 -9.757 1.00 94.62 103 VAL A O 1
ATOM 754 N N . CYS A 1 104 ? -4.751 -3.686 -10.611 1.00 94.62 104 CYS A N 1
ATOM 755 C CA . CYS A 1 104 ? -5.406 -4.538 -9.619 1.00 94.62 104 CYS A CA 1
ATOM 756 C C . CYS A 1 104 ? -5.121 -6.012 -9.925 1.00 94.62 104 CYS A C 1
ATOM 758 O O . CYS A 1 104 ? -5.280 -6.461 -11.064 1.00 94.62 104 CYS A O 1
ATOM 760 N N . CYS A 1 105 ? -4.686 -6.762 -8.917 1.00 93.62 105 CYS A N 1
ATOM 761 C CA . CYS A 1 105 ? -4.320 -8.158 -9.088 1.00 93.62 105 CYS A CA 1
ATOM 762 C C . CYS A 1 105 ? -5.554 -9.074 -9.134 1.00 93.62 105 CYS A C 1
ATOM 764 O O . CYS A 1 105 ? -6.611 -8.737 -8.596 1.00 93.62 105 CYS A O 1
ATOM 766 N N . PRO A 1 106 ? -5.440 -10.259 -9.763 1.00 91.38 106 PRO A N 1
ATOM 767 C CA . PRO A 1 106 ? -6.555 -11.201 -9.880 1.00 91.38 106 PRO A CA 1
ATOM 768 C C . PRO A 1 106 ? -6.980 -11.817 -8.541 1.00 91.38 106 PRO A C 1
ATOM 770 O O . PRO A 1 106 ? -8.065 -12.384 -8.456 1.00 91.38 106 PRO A O 1
ATOM 773 N N . ASP A 1 107 ? -6.147 -11.702 -7.503 1.00 89.50 107 ASP A N 1
ATOM 774 C CA . ASP A 1 107 ? -6.502 -12.086 -6.135 1.00 89.50 107 ASP A CA 1
ATOM 775 C C . ASP A 1 107 ? -7.529 -11.143 -5.491 1.00 89.50 107 ASP A C 1
ATOM 777 O O . ASP A 1 107 ? -8.133 -11.514 -4.491 1.00 89.50 107 ASP A O 1
ATOM 781 N N . LYS A 1 108 ? -7.763 -9.959 -6.082 1.00 87.69 108 LYS A N 1
ATOM 782 C CA . LYS A 1 108 ? -8.674 -8.920 -5.584 1.00 87.69 108 LYS A CA 1
ATOM 783 C C . LYS A 1 108 ? -8.369 -8.457 -4.155 1.00 87.69 108 LYS A C 1
ATOM 785 O O . LYS A 1 108 ? -9.256 -7.971 -3.460 1.00 87.69 108 LYS A O 1
ATOM 790 N N . GLU A 1 109 ? -7.123 -8.596 -3.726 1.00 87.81 109 GLU A N 1
ATOM 791 C CA . GLU A 1 109 ? -6.639 -8.141 -2.416 1.00 87.81 109 GLU A CA 1
ATOM 792 C C . GLU A 1 109 ? -5.406 -7.252 -2.563 1.00 87.81 109 GLU A C 1
ATOM 794 O O . GLU A 1 109 ? -5.138 -6.406 -1.707 1.00 87.81 109 GLU A O 1
ATOM 799 N N . HIS A 1 110 ? -4.666 -7.412 -3.663 1.00 91.56 110 HIS A N 1
ATOM 800 C CA . HIS A 1 110 ? -3.437 -6.682 -3.907 1.00 91.56 110 HIS A CA 1
ATOM 801 C C . HIS A 1 110 ? -3.471 -5.892 -5.218 1.00 91.56 110 HIS A C 1
ATOM 803 O O . HIS A 1 110 ? -4.295 -6.095 -6.113 1.00 91.56 110 HIS A O 1
ATOM 809 N N . CYS A 1 111 ? -2.525 -4.972 -5.333 1.00 94.12 111 CYS A N 1
ATOM 810 C CA . CYS A 1 111 ? -2.263 -4.189 -6.523 1.00 94.12 111 CYS A CA 1
ATOM 811 C C . CYS A 1 111 ? -0.755 -4.082 -6.789 1.00 94.12 111 CYS A C 1
ATOM 813 O O . CYS A 1 111 ? 0.080 -4.232 -5.888 1.00 94.12 111 CYS A O 1
ATOM 815 N N . CYS A 1 112 ? -0.419 -3.814 -8.049 1.00 95.06 112 CYS A N 1
ATOM 816 C CA . CYS A 1 112 ? 0.941 -3.626 -8.537 1.00 95.06 112 CYS A CA 1
ATOM 817 C C . CYS A 1 112 ? 1.134 -2.246 -9.176 1.00 95.06 112 CYS A C 1
ATOM 819 O O . CYS A 1 112 ? 0.176 -1.673 -9.699 1.00 95.06 112 CYS A O 1
ATOM 821 N N . PRO A 1 113 ? 2.371 -1.720 -9.206 1.00 93.31 113 PRO A N 1
ATOM 822 C CA . PRO A 1 113 ? 2.673 -0.500 -9.943 1.00 93.31 113 PRO A CA 1
ATOM 823 C C . PRO A 1 113 ? 2.362 -0.635 -11.438 1.00 93.31 113 PRO A C 1
ATOM 825 O O . PRO A 1 113 ? 2.371 -1.733 -12.003 1.00 93.31 113 PRO A O 1
ATOM 828 N N . GLN A 1 114 ? 2.143 0.498 -12.102 1.00 92.25 114 GLN A N 1
ATOM 829 C CA . GLN A 1 114 ? 1.861 0.528 -13.534 1.00 92.25 114 GLN A CA 1
ATOM 830 C C . GLN A 1 114 ? 2.938 -0.211 -14.352 1.00 92.25 114 GLN A C 1
ATOM 832 O O . GLN A 1 114 ? 4.142 0.029 -14.225 1.00 92.25 114 GLN A O 1
ATOM 837 N N . GLY A 1 115 ? 2.496 -1.104 -15.240 1.00 89.50 115 GLY A N 1
ATOM 838 C CA . GLY A 1 115 ? 3.376 -1.869 -16.126 1.00 89.50 115 GLY A CA 1
ATOM 839 C C . GLY A 1 115 ? 4.083 -3.055 -15.465 1.00 89.50 115 GLY A C 1
ATOM 840 O O . GLY A 1 115 ? 4.924 -3.671 -16.118 1.00 89.50 115 GLY A O 1
ATOM 841 N N . PHE A 1 116 ? 3.760 -3.378 -14.211 1.00 93.12 116 PHE A N 1
ATOM 842 C CA . PHE A 1 116 ? 4.098 -4.659 -13.596 1.00 93.12 116 PHE A CA 1
ATOM 843 C C . PHE A 1 116 ? 2.940 -5.648 -13.748 1.00 93.12 116 PHE A C 1
ATOM 845 O O . PHE A 1 116 ? 1.776 -5.255 -13.810 1.00 93.12 116 PHE A O 1
ATOM 852 N N . SER A 1 117 ? 3.264 -6.938 -13.788 1.00 94.00 117 SER A N 1
ATOM 853 C CA . SER A 1 117 ? 2.283 -8.026 -13.777 1.00 94.00 117 SER A CA 1
ATOM 854 C C . SER A 1 117 ? 2.276 -8.727 -12.422 1.00 94.00 117 SER A C 1
ATOM 856 O O . SER A 1 117 ? 3.323 -8.923 -11.799 1.00 94.00 117 SER A O 1
ATOM 858 N N . CYS A 1 118 ? 1.080 -9.075 -11.948 1.00 93.94 118 CYS A N 1
ATOM 859 C CA . CYS A 1 118 ? 0.892 -9.710 -10.651 1.00 93.94 118 CYS A CA 1
ATOM 860 C C . CYS A 1 118 ? 1.273 -11.191 -10.708 1.00 93.94 118 CYS A C 1
ATOM 862 O O . CYS A 1 118 ? 0.723 -11.942 -11.514 1.00 93.94 118 CYS A O 1
ATOM 864 N N . HIS A 1 119 ? 2.141 -11.630 -9.798 1.00 90.94 119 HIS A N 1
ATOM 865 C CA . HIS A 1 119 ? 2.415 -13.043 -9.567 1.00 90.94 119 HIS A CA 1
ATOM 866 C C . HIS A 1 119 ? 2.028 -13.417 -8.132 1.00 90.94 119 HIS A C 1
ATOM 868 O O . HIS A 1 119 ? 2.770 -13.188 -7.174 1.00 90.94 119 HIS A O 1
ATOM 874 N N . THR A 1 120 ? 0.834 -13.991 -7.984 1.00 82.19 120 THR A N 1
ATOM 875 C CA . THR A 1 120 ? 0.239 -14.334 -6.682 1.00 82.19 120 THR A CA 1
ATOM 876 C C . THR A 1 120 ? 1.027 -15.424 -5.954 1.00 82.19 120 THR A C 1
ATOM 878 O O . THR A 1 120 ? 1.214 -15.332 -4.744 1.00 82.19 120 THR A O 1
ATOM 881 N N . GLY A 1 121 ? 1.580 -16.403 -6.682 1.00 81.88 121 GLY A N 1
ATOM 882 C CA . GLY A 1 121 ? 2.340 -17.516 -6.098 1.00 81.88 121 GLY A CA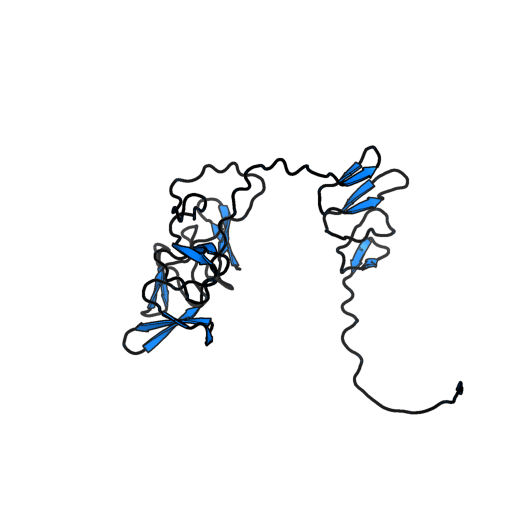 1
ATOM 883 C C . GLY A 1 121 ? 3.627 -17.101 -5.375 1.00 81.88 121 GLY A C 1
ATOM 884 O O . GLY A 1 121 ? 3.972 -17.688 -4.357 1.00 81.88 121 GLY A O 1
ATOM 885 N N . SER A 1 122 ? 4.316 -16.061 -5.855 1.00 82.44 122 SER A N 1
ATOM 886 C CA . SER A 1 122 ? 5.516 -15.501 -5.198 1.00 82.44 122 SER A CA 1
ATOM 887 C C . SER A 1 122 ? 5.221 -14.236 -4.394 1.00 82.44 122 SER A C 1
ATOM 889 O O . SER A 1 122 ? 6.143 -13.619 -3.868 1.00 82.44 122 SER A O 1
ATOM 891 N N . ARG A 1 123 ? 3.946 -13.830 -4.325 1.00 84.31 123 ARG A N 1
ATOM 892 C CA . ARG A 1 123 ? 3.485 -12.585 -3.701 1.00 84.31 123 ARG A CA 1
ATOM 893 C C . ARG A 1 123 ? 4.257 -11.341 -4.167 1.00 84.31 123 ARG A C 1
ATOM 895 O O . ARG A 1 123 ? 4.563 -10.451 -3.371 1.00 84.31 123 ARG A O 1
ATOM 902 N N . SER A 1 124 ? 4.560 -11.269 -5.464 1.00 89.31 124 SER A N 1
ATOM 903 C CA . SER A 1 124 ? 5.349 -10.179 -6.043 1.00 89.31 124 SER A CA 1
ATOM 904 C C . SER A 1 124 ? 4.803 -9.700 -7.385 1.00 89.31 124 SER A C 1
ATOM 906 O O . SER A 1 124 ? 4.273 -10.468 -8.184 1.00 89.31 124 SER A O 1
ATOM 908 N N . CYS A 1 125 ? 5.016 -8.426 -7.661 1.00 92.62 125 CYS A N 1
ATOM 909 C CA . CYS A 1 125 ? 4.846 -7.792 -8.954 1.00 92.62 125 CYS A CA 1
ATOM 910 C C . CYS A 1 125 ? 6.136 -7.946 -9.759 1.00 92.62 125 CYS A C 1
ATOM 912 O O . CYS A 1 125 ? 7.200 -7.574 -9.264 1.00 92.62 125 CYS A O 1
ATOM 914 N N . HIS A 1 126 ? 6.061 -8.443 -10.991 1.00 93.75 126 HIS A N 1
ATOM 915 C CA . HIS A 1 126 ? 7.233 -8.582 -11.854 1.00 93.75 126 HIS A CA 1
ATOM 916 C C . HIS A 1 126 ? 7.176 -7.679 -13.088 1.00 93.75 126 HIS A C 1
ATOM 918 O O . HIS A 1 126 ? 6.097 -7.354 -13.591 1.00 93.75 126 HIS A O 1
ATOM 924 N N . LYS A 1 127 ? 8.342 -7.277 -13.592 1.00 91.88 127 LYS A N 1
ATOM 925 C CA . LYS A 1 1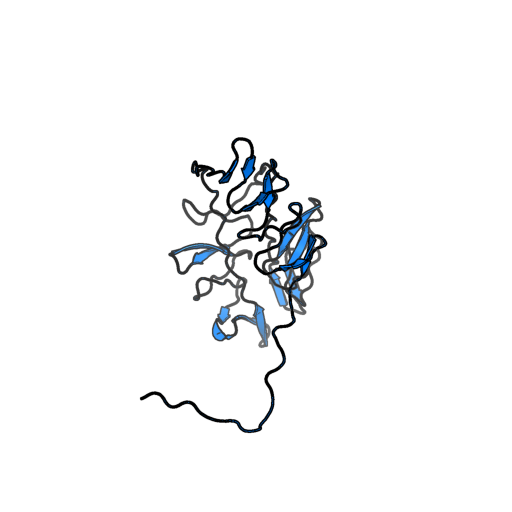27 ? 8.483 -6.581 -14.874 1.00 91.88 127 LYS A CA 1
ATOM 926 C C . LYS A 1 127 ? 9.836 -6.908 -15.489 1.00 91.88 127 LYS A C 1
ATOM 928 O O . LYS A 1 127 ? 10.840 -6.954 -14.789 1.00 91.88 127 LYS A O 1
ATOM 933 N N . LEU A 1 128 ? 9.864 -7.121 -16.801 1.00 89.38 128 LEU A N 1
ATOM 934 C CA . LEU A 1 128 ? 11.115 -7.273 -17.537 1.00 89.38 128 LEU A CA 1
ATOM 935 C C . LEU A 1 128 ? 11.679 -5.893 -17.875 1.00 89.38 128 LEU A C 1
ATOM 937 O O . LEU A 1 128 ? 11.043 -5.115 -18.586 1.00 89.38 128 LEU A O 1
ATOM 941 N N . ILE A 1 129 ? 12.874 -5.600 -17.372 1.00 86.00 129 ILE A N 1
ATOM 942 C CA . ILE A 1 129 ? 13.625 -4.377 -17.663 1.00 86.00 129 ILE A CA 1
ATOM 943 C C . ILE A 1 129 ? 15.007 -4.810 -18.134 1.00 86.00 129 ILE A C 1
ATOM 945 O O . ILE A 1 129 ? 15.702 -5.540 -17.435 1.00 86.00 129 ILE A O 1
ATOM 949 N N . MET A 1 130 ? 15.393 -4.408 -19.348 1.00 84.56 130 MET A N 1
ATOM 950 C CA . MET A 1 130 ? 16.696 -4.758 -19.937 1.00 84.56 130 MET A CA 1
ATOM 951 C C . MET A 1 130 ? 17.004 -6.269 -19.867 1.00 84.56 130 MET A C 1
ATOM 953 O O . MET A 1 130 ? 18.107 -6.675 -19.513 1.00 84.56 130 MET A O 1
ATOM 957 N N . LEU A 1 131 ? 16.003 -7.106 -20.184 1.00 85.00 131 LEU A N 1
ATOM 958 C CA . LEU A 1 131 ? 16.071 -8.579 -20.148 1.00 85.00 131 LEU A CA 1
ATOM 959 C C . LEU A 1 131 ? 16.314 -9.191 -18.753 1.00 85.00 131 LEU A C 1
ATOM 961 O O . LEU A 1 131 ? 16.597 -10.384 -18.648 1.00 85.00 131 LEU A O 1
ATOM 965 N N . ARG A 1 132 ? 16.165 -8.411 -17.678 1.00 86.94 132 ARG A N 1
ATOM 966 C CA . ARG A 1 132 ? 16.172 -8.891 -16.291 1.00 86.94 132 ARG A CA 1
ATOM 967 C C . ARG A 1 132 ? 14.777 -8.806 -15.692 1.00 86.94 132 ARG A C 1
ATOM 969 O O . ARG A 1 132 ? 14.023 -7.879 -15.981 1.00 86.94 132 ARG A O 1
ATOM 976 N N . LEU A 1 133 ? 14.431 -9.805 -14.885 1.00 87.25 133 LEU A N 1
ATOM 977 C CA . LEU A 1 133 ? 13.167 -9.835 -14.165 1.00 87.25 133 LEU A CA 1
ATOM 978 C C . LEU A 1 133 ? 13.320 -9.044 -12.869 1.00 87.25 133 LEU A C 1
ATOM 980 O O . LEU A 1 133 ? 13.954 -9.512 -11.927 1.00 87.25 133 LEU A O 1
ATOM 984 N N . GLU A 1 134 ? 12.725 -7.862 -12.835 1.00 89.31 134 GLU A N 1
ATOM 985 C CA . GLU A 1 134 ? 12.664 -7.035 -11.639 1.00 89.31 134 GLU A CA 1
ATOM 986 C C . GLU A 1 134 ? 11.402 -7.358 -10.846 1.00 89.31 134 GLU A C 1
ATOM 988 O O . GLU A 1 134 ? 10.321 -7.536 -11.420 1.00 89.31 134 GLU A O 1
ATOM 993 N N . THR A 1 135 ? 11.534 -7.421 -9.522 1.00 89.69 135 THR A N 1
ATOM 994 C CA . THR A 1 135 ? 10.438 -7.775 -8.615 1.00 89.69 135 THR A CA 1
ATOM 995 C C . THR A 1 135 ? 10.225 -6.718 -7.545 1.00 89.69 135 THR A C 1
ATOM 997 O O . THR A 1 135 ? 11.170 -6.281 -6.888 1.00 89.69 135 THR A O 1
ATOM 1000 N N . VAL A 1 136 ? 8.963 -6.373 -7.313 1.00 88.25 136 VAL A N 1
ATOM 1001 C CA . VAL A 1 136 ? 8.502 -5.533 -6.200 1.00 88.25 136 VAL A CA 1
ATOM 1002 C C . VAL A 1 136 ? 7.419 -6.261 -5.405 1.00 88.25 136 VAL A C 1
ATOM 1004 O O . VAL A 1 136 ? 6.729 -7.112 -5.967 1.00 88.25 136 VAL A O 1
ATOM 1007 N N . PRO A 1 137 ? 7.278 -5.999 -4.095 1.00 86.44 137 PRO A N 1
ATOM 1008 C CA . PRO A 1 137 ? 6.267 -6.667 -3.279 1.00 86.44 137 PRO A CA 1
ATOM 1009 C C . PRO A 1 137 ? 4.846 -6.316 -3.742 1.00 86.44 137 PRO A C 1
ATOM 1011 O O . PRO A 1 137 ? 4.598 -5.213 -4.234 1.00 86.44 137 PRO A O 1
ATOM 1014 N N . LEU A 1 138 ? 3.905 -7.250 -3.563 1.00 88.88 138 LEU A N 1
ATOM 1015 C CA . LEU A 1 138 ? 2.481 -6.951 -3.726 1.00 88.88 138 LEU A CA 1
ATOM 1016 C C . LEU A 1 138 ? 2.040 -5.894 -2.713 1.00 88.88 138 LEU A C 1
ATOM 1018 O O . LEU A 1 138 ? 2.389 -5.958 -1.533 1.00 88.88 138 LEU A O 1
ATOM 1022 N N . THR A 1 139 ? 1.235 -4.945 -3.176 1.00 87.81 139 THR A N 1
ATOM 1023 C CA . THR A 1 139 ? 0.725 -3.863 -2.334 1.00 87.81 139 THR A CA 1
ATOM 1024 C C . THR A 1 139 ? -0.699 -4.189 -1.909 1.00 87.81 139 THR A C 1
ATOM 1026 O O . THR A 1 139 ? -1.508 -4.469 -2.788 1.00 87.81 139 THR A O 1
ATOM 1029 N N . PRO A 1 140 ? -1.040 -4.174 -0.612 1.00 87.75 140 PRO A N 1
ATOM 1030 C CA . PRO A 1 140 ? -2.405 -4.447 -0.180 1.00 87.75 140 PRO A CA 1
ATOM 1031 C C . PRO A 1 140 ? -3.351 -3.314 -0.597 1.00 87.75 140 PRO A C 1
ATOM 1033 O O . PRO A 1 140 ? -3.006 -2.130 -0.515 1.00 87.75 140 PRO A O 1
ATOM 1036 N N . VAL A 1 141 ? -4.556 -3.688 -1.014 1.00 89.31 141 VAL A N 1
ATOM 1037 C CA . VAL A 1 141 ? -5.682 -2.773 -1.208 1.00 89.31 141 VAL A CA 1
ATOM 1038 C C . VAL A 1 141 ? -6.375 -2.596 0.143 1.00 89.31 141 VAL A C 1
ATOM 1040 O O . VAL A 1 141 ? -6.724 -3.577 0.796 1.00 89.31 141 VAL A O 1
ATOM 1043 N N . TYR A 1 142 ? -6.569 -1.354 0.582 1.00 85.06 142 TYR A N 1
ATOM 1044 C CA . TYR A 1 142 ? -7.298 -1.058 1.816 1.00 85.06 142 TYR A CA 1
ATOM 1045 C C . TYR A 1 142 ? -8.734 -0.667 1.488 1.00 85.06 142 TYR A C 1
ATOM 1047 O O . TYR A 1 142 ? -8.994 -0.024 0.476 1.00 85.06 142 TYR A O 1
ATOM 1055 N N . LEU A 1 143 ? -9.684 -1.035 2.338 1.00 77.81 143 LEU A N 1
ATOM 1056 C CA . LEU A 1 143 ? -11.037 -0.507 2.213 1.00 77.81 143 LEU A CA 1
ATOM 1057 C C . LEU A 1 143 ? -10.995 1.002 2.498 1.00 77.81 143 LEU A C 1
ATOM 1059 O O . LEU A 1 143 ? -10.388 1.388 3.505 1.00 77.81 143 LEU A O 1
ATOM 1063 N N . PRO A 1 144 ? -11.593 1.865 1.651 1.00 64.75 144 PRO A N 1
ATOM 1064 C CA . PRO A 1 144 ? -11.850 3.236 2.054 1.00 64.75 144 PRO A CA 1
ATOM 1065 C C . PRO A 1 144 ? -12.598 3.158 3.376 1.00 64.75 144 PRO A C 1
ATOM 1067 O O . PRO A 1 144 ? -13.554 2.389 3.498 1.00 64.75 144 PRO A O 1
ATOM 1070 N N . GLU A 1 145 ? -12.145 3.902 4.387 1.00 57.00 145 GLU A N 1
ATOM 1071 C CA . GLU A 1 145 ? -12.960 4.075 5.578 1.00 57.00 145 GLU A CA 1
ATOM 1072 C C . GLU A 1 145 ? -14.311 4.569 5.070 1.00 57.00 145 GLU A C 1
ATOM 1074 O O . GLU A 1 145 ? -14.427 5.687 4.556 1.00 57.00 145 GLU A O 1
ATOM 1079 N N . HIS A 1 146 ? -15.335 3.712 5.155 1.00 46.88 146 HIS A N 1
ATOM 1080 C CA . HIS A 1 146 ? -16.699 4.182 5.114 1.00 46.88 146 HIS A CA 1
ATOM 1081 C C . HIS A 1 146 ? -16.699 5.304 6.128 1.00 46.88 146 HIS A C 1
ATOM 1083 O O . HIS A 1 146 ? -16.535 5.031 7.315 1.00 46.88 146 HIS A O 1
ATOM 1089 N N . ARG A 1 147 ? -16.854 6.560 5.682 1.00 43.34 147 ARG A N 1
ATOM 1090 C CA . ARG A 1 147 ? -17.392 7.587 6.564 1.00 43.34 147 ARG A CA 1
ATOM 1091 C C . ARG A 1 147 ? -18.590 6.878 7.162 1.00 43.34 147 ARG A C 1
ATOM 1093 O O . ARG A 1 147 ? -19.522 6.592 6.397 1.00 43.34 147 ARG A O 1
ATOM 1100 N N . PRO A 1 148 ? -18.600 6.541 8.461 1.00 38.12 148 PRO A N 1
ATOM 1101 C CA . PRO A 1 148 ? -19.862 6.208 9.041 1.00 38.12 148 PRO A CA 1
ATOM 1102 C C . PRO A 1 148 ? -20.645 7.484 8.751 1.00 38.12 148 PRO A C 1
ATOM 1104 O O . PRO A 1 148 ? -20.289 8.579 9.201 1.00 38.12 148 PRO A O 1
ATOM 1107 N N . ARG A 1 149 ? -21.722 7.372 7.963 1.00 37.38 149 ARG A N 1
ATOM 1108 C CA . ARG A 1 149 ? -22.885 8.176 8.312 1.00 37.38 149 ARG A CA 1
ATOM 1109 C C . ARG A 1 149 ? -22.941 8.073 9.835 1.00 37.38 149 ARG A C 1
ATOM 1111 O O . ARG A 1 149 ? -22.768 6.955 10.326 1.00 37.38 149 ARG A O 1
ATOM 1118 N N . PRO A 1 150 ? -23.114 9.165 10.586 1.00 41.09 150 PRO A N 1
ATOM 1119 C CA . PRO A 1 150 ? -23.544 9.014 11.956 1.00 41.09 150 PRO A CA 1
ATOM 1120 C C . PRO A 1 150 ? -24.916 8.333 11.876 1.00 41.09 150 PRO A C 1
ATOM 1122 O O . PRO A 1 150 ? -25.961 8.974 11.882 1.00 41.09 150 PRO A O 1
ATOM 1125 N N . SER A 1 151 ? -24.930 7.011 11.706 1.00 39.31 151 SER A N 1
ATOM 1126 C CA . SER A 1 151 ? -25.938 6.173 12.289 1.00 39.31 151 SER A CA 1
ATOM 1127 C C . SER A 1 151 ? -25.922 6.607 13.746 1.00 39.31 151 SER A C 1
ATOM 1129 O O . SER A 1 151 ? -24.841 6.712 14.338 1.00 39.31 151 SER A O 1
ATOM 1131 N N . PRO A 1 152 ? -27.077 6.930 14.333 1.00 46.56 152 PRO A N 1
ATOM 1132 C CA . PRO A 1 152 ? -27.168 7.028 15.770 1.00 46.56 152 PRO A CA 1
ATOM 1133 C C . PRO A 1 152 ? -26.956 5.603 16.292 1.00 46.56 152 PRO A C 1
ATOM 1135 O O . PRO A 1 152 ? -27.904 4.885 16.602 1.00 46.56 152 PRO A O 1
ATOM 1138 N N . VAL A 1 153 ? -25.700 5.152 16.301 1.00 43.53 153 VAL A N 1
ATOM 1139 C CA . VAL A 1 153 ? -25.259 4.027 17.100 1.00 43.53 153 VAL A CA 1
ATOM 1140 C C . VAL A 1 153 ? -25.530 4.515 18.504 1.00 43.53 153 VAL A C 1
ATOM 1142 O O . VAL A 1 153 ? -24.913 5.471 18.975 1.00 43.53 153 VAL A O 1
ATOM 1145 N N . LYS A 1 154 ? -26.571 3.951 19.113 1.00 45.78 154 LYS A N 1
ATOM 1146 C CA . LYS A 1 154 ? -26.848 4.155 20.524 1.00 45.78 154 LYS A CA 1
ATOM 1147 C C . LYS A 1 154 ? -25.550 3.812 21.243 1.00 45.78 154 LYS A C 1
ATOM 1149 O O . LYS A 1 154 ? -25.180 2.647 21.276 1.00 45.78 154 LYS A O 1
ATOM 1154 N N . GLN A 1 155 ? -24.854 4.828 21.745 1.00 48.47 155 GLN A N 1
ATOM 1155 C CA . GLN A 1 155 ? -23.782 4.661 22.713 1.00 48.47 155 GLN A CA 1
ATOM 1156 C C . GLN A 1 155 ? -24.400 3.924 23.895 1.00 48.47 155 GLN A C 1
ATOM 1158 O O . GLN A 1 155 ? -25.096 4.517 24.719 1.00 48.47 155 GLN A O 1
ATOM 1163 N N . THR A 1 156 ? -24.252 2.605 23.925 1.00 56.41 156 THR A N 1
ATOM 1164 C CA . THR A 1 156 ? -24.582 1.813 25.100 1.00 56.41 156 THR A CA 1
ATOM 1165 C C . THR A 1 156 ? -23.411 1.953 26.049 1.00 56.41 156 THR A C 1
ATOM 1167 O O . THR A 1 156 ? -22.501 1.130 26.072 1.00 56.41 156 THR A O 1
ATOM 1170 N N . ASP A 1 157 ? -23.419 3.065 26.780 1.00 64.81 157 ASP A N 1
ATOM 1171 C CA . ASP A 1 157 ? -22.579 3.249 27.952 1.00 64.81 157 ASP A CA 1
ATOM 1172 C C . ASP A 1 157 ? -22.800 2.057 28.899 1.00 64.81 157 ASP A C 1
ATOM 1174 O O . ASP A 1 157 ? -23.937 1.726 29.251 1.00 64.81 157 ASP A O 1
ATOM 1178 N N . ILE A 1 158 ? -21.716 1.402 29.308 1.00 70.12 158 ILE A N 1
ATOM 1179 C CA . ILE A 1 158 ? -21.757 0.310 30.280 1.00 70.12 158 ILE A CA 1
ATOM 1180 C C . ILE A 1 158 ? -21.933 0.948 31.659 1.00 70.12 158 ILE A C 1
ATOM 1182 O O . ILE A 1 158 ? -21.0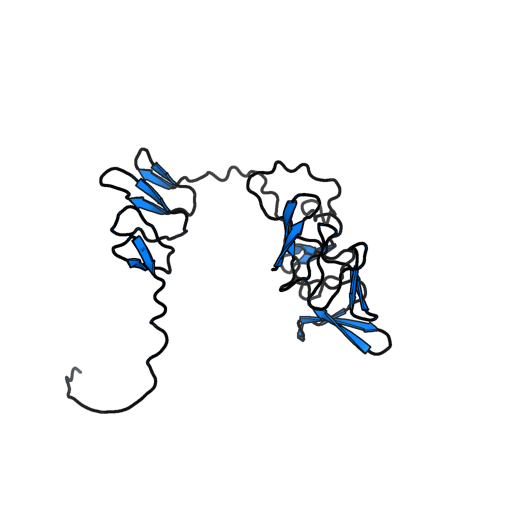69 1.691 32.126 1.00 70.12 158 ILE A O 1
ATOM 1186 N N . HIS A 1 159 ? -23.071 0.689 32.297 1.00 79.00 159 HIS A N 1
ATOM 1187 C CA . HIS A 1 159 ? -23.393 1.222 33.617 1.00 79.00 159 HIS A CA 1
ATOM 1188 C C . HIS A 1 159 ? -22.715 0.382 34.703 1.00 79.00 159 HIS A C 1
ATOM 1190 O O . HIS A 1 159 ? -23.052 -0.789 34.878 1.00 79.00 159 HIS A O 1
ATOM 1196 N N . CYS A 1 160 ? -21.762 0.971 35.423 1.00 75.94 160 CYS A N 1
ATOM 1197 C CA . CYS A 1 160 ? -21.078 0.311 36.536 1.00 75.94 160 CYS A CA 1
ATOM 1198 C C . CYS A 1 160 ? -21.821 0.527 37.858 1.00 75.94 160 CYS A C 1
ATOM 1200 O O . CYS A 1 160 ? -21.903 -0.383 38.676 1.00 75.94 160 CYS A O 1
ATOM 1202 N N . ASP A 1 161 ? -22.346 1.740 38.051 1.00 78.19 161 ASP A N 1
ATOM 1203 C CA . ASP A 1 161 ? -23.100 2.185 39.227 1.00 78.19 161 ASP A CA 1
ATOM 1204 C C . ASP A 1 161 ? -23.885 3.460 38.881 1.00 78.19 161 ASP A C 1
ATOM 1206 O O . ASP A 1 161 ? -23.643 4.040 37.820 1.00 78.19 161 ASP A O 1
ATOM 1210 N N . ASP A 1 162 ? -24.756 3.938 39.774 1.00 74.38 162 ASP A N 1
ATOM 1211 C CA . ASP A 1 162 ? -25.657 5.090 39.555 1.00 74.38 162 ASP A CA 1
ATOM 1212 C C . ASP A 1 162 ? -24.935 6.375 39.091 1.00 74.38 162 ASP A C 1
ATOM 1214 O O . ASP A 1 162 ? -25.540 7.258 38.478 1.00 74.38 162 ASP A O 1
ATOM 1218 N N . GLN A 1 163 ? -23.632 6.488 39.372 1.00 71.94 163 GLN A N 1
ATOM 1219 C CA . GLN A 1 163 ? -22.794 7.639 39.016 1.00 71.94 163 GLN A CA 1
ATOM 1220 C C . GLN A 1 163 ? -21.699 7.327 37.984 1.00 71.94 163 GLN A C 1
ATOM 1222 O O . GLN A 1 163 ? -21.142 8.259 37.400 1.00 71.94 163 GLN A O 1
ATOM 1227 N N . THR A 1 164 ? -21.389 6.052 37.723 1.00 75.06 164 THR A N 1
ATOM 1228 C CA . THR A 1 164 ? -20.228 5.670 36.905 1.00 75.06 164 THR A CA 1
ATOM 1229 C C . THR A 1 164 ? -20.649 4.890 35.673 1.00 75.06 164 THR A C 1
ATOM 1231 O O . THR A 1 164 ? -21.193 3.789 35.749 1.00 75.06 164 THR A O 1
ATOM 1234 N N . ARG A 1 165 ? -20.313 5.456 34.514 1.00 81.00 165 ARG A N 1
ATOM 1235 C CA . ARG A 1 165 ? -20.561 4.889 33.191 1.00 81.00 165 ARG A CA 1
ATOM 1236 C C . ARG A 1 165 ? -19.259 4.788 32.404 1.00 81.00 165 ARG A C 1
ATOM 1238 O O . ARG A 1 165 ? -18.490 5.748 32.358 1.00 81.00 165 ARG A O 1
ATOM 1245 N N . CYS A 1 166 ? -19.023 3.642 31.781 1.00 78.56 166 CYS A N 1
ATOM 1246 C CA . CYS A 1 166 ? -17.845 3.392 30.959 1.00 78.56 166 CYS A CA 1
ATOM 1247 C C . CYS A 1 166 ? -18.212 3.298 29.479 1.00 78.56 166 CYS A C 1
ATOM 1249 O O . CYS A 1 166 ? -19.323 2.912 29.120 1.00 78.56 166 CYS A O 1
ATOM 1251 N N . LYS A 1 167 ? -17.264 3.663 28.610 1.00 77.81 167 LYS A N 1
ATOM 1252 C CA . LYS A 1 167 ? -17.451 3.580 27.156 1.00 77.81 167 LYS A CA 1
ATOM 1253 C C . LYS A 1 167 ? -17.502 2.120 26.702 1.00 77.81 167 LYS A C 1
ATOM 1255 O O . LYS A 1 167 ? -17.007 1.228 27.387 1.00 77.81 167 LYS A O 1
ATOM 1260 N N . GLU A 1 168 ? -18.072 1.889 25.526 1.00 70.12 168 GLU A N 1
ATOM 1261 C CA . GLU A 1 168 ? -18.139 0.561 24.917 1.00 70.12 168 GLU A CA 1
ATOM 1262 C C . GLU A 1 168 ? -16.743 -0.083 24.815 1.00 70.12 168 GLU A C 1
ATOM 1264 O O . GLU A 1 168 ? -15.768 0.568 24.435 1.00 70.12 168 GLU A O 1
ATOM 1269 N N . GLY A 1 169 ? -16.640 -1.355 25.211 1.00 68.31 169 GLY A N 1
ATOM 1270 C CA . GLY A 1 169 ? -15.376 -2.096 25.252 1.00 68.31 169 GLY A CA 1
ATOM 1271 C C . GLY A 1 169 ? -14.508 -1.850 26.492 1.00 68.31 169 GLY A C 1
ATOM 1272 O O . GLY A 1 169 ? -13.456 -2.471 26.602 1.00 68.31 169 GLY A O 1
ATOM 1273 N N . MET A 1 170 ? -14.925 -0.996 27.433 1.00 78.00 170 MET A N 1
ATOM 1274 C CA . MET A 1 170 ? -14.259 -0.837 28.733 1.00 78.00 170 MET A CA 1
ATOM 1275 C 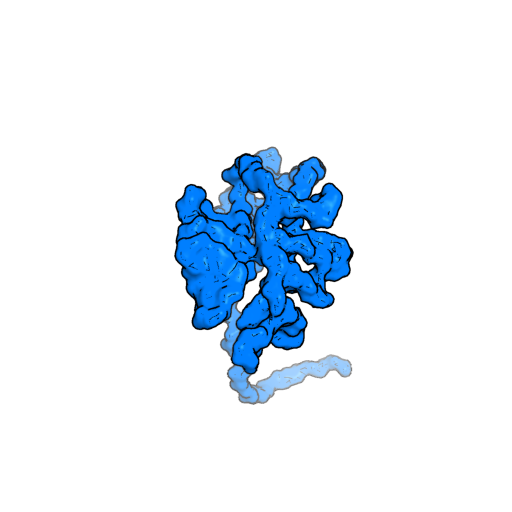C . MET A 1 170 ? -14.882 -1.745 29.798 1.00 78.00 170 MET A C 1
ATOM 1277 O O . MET A 1 170 ? -16.077 -2.032 29.765 1.00 78.00 170 MET A O 1
ATOM 1281 N N . VAL A 1 171 ? -14.083 -2.162 30.781 1.00 82.25 171 VAL A N 1
ATOM 1282 C CA . VAL A 1 171 ? -14.557 -2.975 31.914 1.00 82.25 171 VAL A CA 1
ATOM 1283 C C . VAL A 1 171 ? -14.685 -2.110 33.165 1.00 82.25 171 VAL A C 1
ATOM 1285 O O . VAL A 1 171 ? -13.785 -1.335 33.488 1.00 82.25 171 VAL A O 1
ATOM 1288 N N . CYS A 1 172 ? -15.800 -2.253 33.878 1.00 84.94 172 CYS A N 1
ATOM 1289 C CA . CYS A 1 172 ? -16.016 -1.629 35.179 1.00 84.94 172 CYS A CA 1
ATOM 1290 C C . CYS A 1 172 ? -15.148 -2.312 36.240 1.00 84.94 172 CYS A C 1
ATOM 1292 O O . CYS A 1 172 ? -15.372 -3.478 36.565 1.00 84.94 172 CYS A O 1
ATOM 1294 N N . CYS A 1 173 ? -14.196 -1.581 36.810 1.00 83.81 173 CYS A N 1
ATOM 1295 C CA . CYS A 1 173 ? -13.386 -2.050 37.928 1.00 83.81 173 CYS A CA 1
ATOM 1296 C C . CYS A 1 173 ? -13.697 -1.252 39.185 1.00 83.81 173 CYS A C 1
ATOM 1298 O O . CYS A 1 173 ? -13.859 -0.033 39.158 1.00 83.81 173 CYS A O 1
ATOM 1300 N N . ARG A 1 174 ? -13.797 -1.953 40.309 1.00 80.50 174 ARG A N 1
ATOM 1301 C CA . ARG A 1 174 ? -14.115 -1.340 41.592 1.00 80.50 174 ARG A CA 1
ATOM 1302 C C . ARG A 1 174 ? -12.845 -0.753 42.205 1.00 80.50 174 ARG A C 1
ATOM 1304 O O . ARG A 1 174 ? -11.935 -1.513 42.502 1.00 80.50 174 ARG A O 1
ATOM 1311 N N . MET A 1 175 ? -12.827 0.569 42.397 1.00 72.44 175 MET A N 1
ATOM 1312 C CA . MET A 1 175 ? -11.710 1.351 42.948 1.00 72.44 175 MET A CA 1
ATOM 1313 C C . MET A 1 175 ? -11.712 1.493 44.463 1.00 72.44 175 MET A C 1
ATOM 1315 O O . MET A 1 175 ? -10.671 1.734 45.071 1.00 72.44 175 MET A O 1
ATOM 1319 N N . SER A 1 176 ? -12.870 1.322 45.089 1.00 68.44 176 SER A N 1
ATOM 1320 C CA . SER A 1 176 ? -13.001 1.262 46.541 1.00 68.44 176 SER A CA 1
ATOM 1321 C C . SER A 1 176 ? -14.333 0.614 46.923 1.00 68.44 176 SER A C 1
ATOM 1323 O O . SER A 1 176 ? -15.099 0.161 46.069 1.00 68.44 176 SER A O 1
ATOM 1325 N N . SER A 1 177 ? -14.673 0.609 48.211 1.00 67.94 177 SER A N 1
ATOM 1326 C CA . SER A 1 177 ? -15.996 0.179 48.673 1.00 67.94 177 SER A CA 1
ATOM 1327 C C . SER A 1 177 ? -17.156 0.925 47.996 1.00 67.94 177 SER A C 1
ATOM 1329 O O . SER A 1 177 ? -18.239 0.353 47.898 1.00 67.94 177 SER A O 1
ATOM 1331 N N . THR A 1 178 ? -16.954 2.139 47.479 1.00 67.19 178 THR A N 1
ATOM 1332 C CA . THR A 1 178 ? -18.025 2.967 46.892 1.00 67.19 178 THR A CA 1
ATOM 1333 C C . THR A 1 178 ? -17.678 3.606 45.547 1.00 67.19 178 THR A C 1
ATOM 1335 O O . THR A 1 178 ? -18.524 4.281 44.973 1.00 67.19 178 THR A O 1
ATOM 1338 N N . ALA A 1 179 ? -16.461 3.420 45.030 1.00 77.94 179 ALA A N 1
ATOM 1339 C CA . ALA A 1 179 ? -16.024 4.037 43.781 1.00 77.94 179 ALA A CA 1
ATOM 1340 C C . ALA A 1 179 ? -15.769 2.997 42.686 1.00 77.94 179 ALA A C 1
ATOM 1342 O O . ALA A 1 179 ? -15.163 1.952 42.930 1.00 77.94 179 ALA A O 1
ATOM 1343 N N . TRP A 1 180 ? -16.169 3.336 41.463 1.00 82.00 180 TRP A N 1
ATOM 1344 C CA . TRP A 1 180 ? -15.931 2.562 40.246 1.00 82.00 180 TRP A CA 1
ATOM 1345 C C . TRP A 1 180 ? -15.081 3.358 39.263 1.00 82.00 180 TRP A C 1
ATOM 1347 O O . TRP A 1 180 ? -15.240 4.573 39.143 1.00 82.00 180 TRP A O 1
ATOM 1357 N N . GLY A 1 181 ? -14.211 2.662 38.540 1.00 80.62 181 GLY A N 1
ATOM 1358 C CA . GLY A 1 181 ? -13.376 3.187 37.469 1.00 80.62 181 GLY A CA 1
ATOM 1359 C C . GLY A 1 181 ? -13.512 2.354 36.198 1.00 80.62 181 GLY A C 1
ATOM 1360 O O . GLY A 1 181 ? -13.974 1.213 36.224 1.00 80.62 181 GLY A O 1
ATOM 1361 N N . CYS A 1 182 ? -13.103 2.938 35.075 1.00 83.56 182 CYS A N 1
ATOM 1362 C CA . CYS A 1 182 ? -13.170 2.298 33.766 1.00 83.56 182 CYS A CA 1
ATOM 1363 C C . CYS A 1 182 ? -11.791 1.805 33.343 1.00 83.56 182 CYS A C 1
ATOM 1365 O O . CYS A 1 182 ? -10.874 2.606 33.162 1.00 83.56 182 CYS A O 1
ATOM 1367 N N . CYS A 1 183 ? -11.659 0.500 33.134 1.00 83.25 183 CYS A N 1
ATOM 1368 C CA . CYS A 1 183 ? -10.462 -0.072 32.545 1.00 83.25 183 CYS A CA 1
ATOM 1369 C C . CYS A 1 183 ? -10.495 0.097 31.016 1.00 83.25 183 CYS A C 1
ATOM 1371 O O . CYS A 1 183 ? -11.479 -0.310 30.393 1.00 83.25 183 CYS A O 1
ATOM 1373 N N . PRO A 1 184 ? -9.442 0.652 30.385 1.00 79.69 184 PRO A N 1
ATOM 1374 C CA . PRO A 1 184 ? -9.424 0.921 28.947 1.00 79.69 184 PRO A CA 1
ATOM 1375 C C . PRO A 1 184 ? -9.253 -0.338 28.081 1.00 79.69 184 PRO A C 1
ATOM 1377 O O . PRO A 1 184 ? -9.347 -0.243 26.859 1.00 79.69 184 PRO A O 1
ATOM 1380 N N . PHE A 1 185 ? -8.976 -1.499 28.684 1.00 76.62 185 PHE A N 1
ATOM 1381 C CA . PHE A 1 185 ? -8.750 -2.747 27.959 1.00 76.62 185 PHE A CA 1
ATOM 1382 C C . PHE A 1 185 ? -10.050 -3.546 27.788 1.00 76.62 185 PHE A C 1
ATOM 1384 O O . PHE A 1 185 ? -10.729 -3.814 28.787 1.00 76.62 185 PHE A O 1
ATOM 1391 N N . PRO A 1 186 ? -10.364 -4.009 26.564 1.00 69.38 186 PRO A N 1
ATOM 1392 C CA . PRO A 1 186 ? -11.463 -4.939 26.356 1.00 69.38 186 PRO A CA 1
ATOM 1393 C C . PRO A 1 186 ? -11.164 -6.253 27.076 1.00 69.38 186 PRO A C 1
ATOM 1395 O O . PRO A 1 186 ? -10.094 -6.834 26.905 1.00 69.38 186 PRO A O 1
ATOM 1398 N N . ASN A 1 187 ? -12.112 -6.707 27.900 1.00 68.31 187 ASN A N 1
ATOM 1399 C CA . ASN A 1 187 ? -11.972 -7.890 28.759 1.00 68.31 187 ASN A CA 1
ATOM 1400 C C . ASN A 1 187 ? -10.804 -7.809 29.765 1.00 68.31 187 ASN A C 1
ATOM 1402 O O . ASN A 1 187 ? -10.234 -8.836 30.134 1.00 68.31 187 ASN A O 1
ATOM 1406 N N . GLY A 1 188 ? -10.427 -6.601 30.199 1.00 74.38 188 GLY A N 1
ATOM 1407 C CA . GLY A 1 188 ? -9.416 -6.419 31.239 1.00 74.38 188 GLY A CA 1
ATOM 1408 C C . GLY A 1 188 ? -9.816 -7.053 32.578 1.00 74.38 188 GLY A C 1
ATOM 1409 O O . GLY A 1 188 ? -10.994 -7.110 32.931 1.00 74.38 188 GLY A O 1
ATOM 1410 N N . VAL A 1 189 ? -8.822 -7.522 33.330 1.00 79.69 189 VAL A N 1
ATOM 1411 C CA . VAL A 1 189 ? -8.992 -8.112 34.662 1.00 79.69 189 VAL A CA 1
ATOM 1412 C C . VAL A 1 189 ? -8.738 -7.036 35.716 1.00 79.69 189 VAL A C 1
ATOM 1414 O O . VAL A 1 189 ? -7.713 -6.353 35.676 1.00 79.69 189 VAL A O 1
ATOM 1417 N N . CYS A 1 190 ? -9.668 -6.875 36.659 1.00 82.25 190 CYS A N 1
ATOM 1418 C CA . CYS A 1 190 ? -9.514 -5.939 37.771 1.00 82.25 190 CYS A CA 1
ATOM 1419 C C . CYS A 1 190 ? -8.606 -6.546 38.845 1.00 82.25 190 CYS A C 1
ATOM 1421 O O . CYS A 1 190 ? -8.832 -7.677 39.285 1.00 82.25 190 CYS A O 1
ATOM 1423 N N . CYS A 1 191 ? -7.593 -5.798 39.270 1.00 78.56 191 CYS A N 1
ATOM 1424 C CA . CYS A 1 191 ? -6.669 -6.248 40.298 1.00 78.56 191 CYS A CA 1
ATOM 1425 C C . CYS A 1 191 ? -7.306 -6.166 41.696 1.00 78.56 191 CYS A C 1
ATOM 1427 O O . CYS A 1 191 ? -8.175 -5.336 41.970 1.00 78.56 191 CYS A O 1
ATOM 1429 N N . SER A 1 192 ? -6.852 -7.027 42.611 1.00 74.00 192 SER A N 1
ATOM 1430 C CA . SER A 1 192 ? -7.331 -7.086 44.002 1.00 74.00 192 SER A CA 1
ATOM 1431 C C . SER A 1 192 ? -7.015 -5.825 44.814 1.00 74.00 192 SER A C 1
ATOM 1433 O O . SER A 1 192 ? -7.625 -5.590 45.853 1.00 74.00 192 SER A O 1
ATOM 1435 N N . ASP A 1 193 ? -6.067 -5.019 44.337 1.00 70.75 193 ASP A N 1
ATOM 1436 C CA . ASP A 1 193 ? -5.682 -3.726 44.908 1.00 70.75 193 ASP A CA 1
ATOM 1437 C C . ASP A 1 193 ? -6.701 -2.607 44.633 1.00 70.75 193 ASP A C 1
ATOM 1439 O O . ASP A 1 193 ? -6.494 -1.468 45.054 1.00 70.75 193 ASP A O 1
ATOM 1443 N N . MET A 1 194 ? -7.780 -2.930 43.907 1.00 69.88 194 MET A N 1
ATOM 1444 C CA . MET A 1 194 ? -8.874 -2.054 43.494 1.00 69.88 194 MET A CA 1
ATOM 1445 C C . MET A 1 194 ? -8.451 -0.901 42.564 1.00 69.88 194 MET A C 1
ATOM 1447 O O . MET A 1 194 ? -9.274 -0.334 41.865 1.00 69.88 194 MET A O 1
ATOM 1451 N N . THR A 1 195 ? -7.174 -0.570 42.443 1.00 69.00 195 THR A N 1
ATOM 1452 C CA . THR A 1 195 ? -6.709 0.631 41.733 1.00 69.00 195 THR A CA 1
ATOM 1453 C C . THR A 1 195 ? -6.166 0.335 40.342 1.00 69.00 195 THR A C 1
ATOM 1455 O O . THR A 1 195 ? -6.204 1.217 39.481 1.00 69.00 195 THR A O 1
ATOM 1458 N N . HIS A 1 196 ? -5.722 -0.896 40.087 1.00 78.94 196 HIS A N 1
ATOM 1459 C CA . HIS A 1 196 ? -5.121 -1.278 38.815 1.00 78.94 196 HIS A CA 1
ATOM 1460 C C . HIS A 1 196 ? -6.003 -2.248 38.026 1.00 78.94 196 HIS A C 1
ATOM 1462 O O . HIS A 1 196 ? -6.833 -2.990 38.558 1.00 78.94 196 HIS A O 1
ATOM 1468 N N . CYS A 1 197 ? -5.813 -2.240 36.709 1.00 81.62 197 CYS A N 1
ATOM 1469 C CA . CYS A 1 197 ? -6.433 -3.203 35.818 1.00 81.62 197 CYS A CA 1
ATOM 1470 C C . CYS A 1 197 ? -5.438 -3.659 34.755 1.00 81.62 197 CYS A C 1
ATOM 1472 O O . CYS A 1 197 ? -4.630 -2.871 34.257 1.00 81.62 197 CYS A O 1
ATOM 1474 N N . CYS A 1 198 ? -5.510 -4.939 34.410 1.00 79.75 198 CYS A N 1
ATOM 1475 C CA . CYS A 1 198 ? -4.585 -5.566 33.481 1.00 79.75 198 CYS A CA 1
ATOM 1476 C C . CYS A 1 198 ? -5.300 -6.048 32.216 1.00 79.75 198 CYS A C 1
ATOM 1478 O O . CYS A 1 198 ? -6.482 -6.391 32.271 1.00 79.75 198 CYS A O 1
ATOM 1480 N N . PRO A 1 199 ? -4.610 -6.099 31.065 1.00 80.94 199 PRO A N 1
ATOM 1481 C CA . PRO A 1 199 ? -5.152 -6.730 29.866 1.00 80.94 199 PRO A CA 1
ATOM 1482 C C . PRO A 1 199 ? -5.474 -8.212 30.117 1.00 80.94 199 PRO A C 1
ATOM 1484 O O . PRO A 1 199 ? -4.869 -8.842 30.981 1.00 80.94 199 PRO A O 1
ATOM 1487 N N . SER A 1 200 ? -6.371 -8.795 29.320 1.00 72.00 200 SER A N 1
ATOM 1488 C CA . SER A 1 200 ? -6.876 -10.171 29.484 1.00 72.00 200 SER A CA 1
ATOM 1489 C C . SER A 1 200 ? -5.810 -11.284 29.467 1.00 72.00 200 SER A C 1
ATOM 1491 O O . SER A 1 200 ? -6.113 -12.422 29.809 1.00 72.00 200 SER A O 1
ATOM 1493 N N . SER A 1 201 ? -4.575 -10.983 29.055 1.00 69.75 201 SER A N 1
ATOM 1494 C CA . SER A 1 201 ? -3.432 -11.909 29.023 1.00 69.75 201 SER A CA 1
ATOM 1495 C C . SER A 1 201 ? -2.411 -11.693 30.151 1.00 69.75 201 SER A C 1
ATOM 1497 O O . SER A 1 201 ? -1.329 -12.279 30.115 1.00 69.75 201 SER A O 1
ATOM 1499 N N . TYR A 1 202 ? -2.720 -10.845 31.135 1.00 73.44 202 TYR A N 1
ATOM 1500 C CA . TYR A 1 202 ? -1.812 -10.475 32.220 1.00 73.44 202 TYR A CA 1
ATOM 1501 C C . TYR A 1 202 ? -2.436 -10.765 33.585 1.00 73.44 202 TYR A C 1
ATOM 1503 O O . TYR A 1 202 ? -3.618 -10.510 33.812 1.00 73.44 202 TYR A O 1
ATOM 1511 N N . THR A 1 203 ? -1.610 -11.232 34.518 1.00 72.94 203 THR A N 1
ATOM 1512 C CA . THR A 1 203 ? -2.013 -11.477 35.905 1.00 72.94 203 THR A CA 1
ATOM 1513 C C . THR A 1 203 ? -1.546 -10.324 36.785 1.00 72.94 203 THR A C 1
ATOM 1515 O O . THR A 1 203 ? -0.386 -9.909 36.721 1.00 72.94 203 THR A O 1
ATOM 1518 N N . CYS A 1 204 ? -2.443 -9.808 37.623 1.00 76.44 204 CYS A N 1
ATOM 1519 C CA . CYS A 1 204 ? -2.109 -8.785 38.607 1.00 76.44 204 CYS A CA 1
ATOM 1520 C C . CYS A 1 204 ? -1.235 -9.366 39.724 1.00 76.44 204 CYS A C 1
ATOM 1522 O O . CYS A 1 204 ? -1.584 -10.376 40.335 1.00 76.44 204 CYS A O 1
ATOM 1524 N N . SER A 1 205 ? -0.122 -8.704 40.020 1.00 73.56 205 SER A N 1
ATOM 1525 C CA . SER A 1 205 ? 0.629 -8.918 41.262 1.00 73.56 205 SER A CA 1
ATOM 1526 C C . SER A 1 205 ? 0.023 -8.119 42.425 1.00 73.56 205 SER A C 1
ATOM 1528 O O . SER A 1 205 ? -0.743 -7.185 42.202 1.00 73.56 205 SER A O 1
ATOM 1530 N N . GLU A 1 206 ? 0.403 -8.440 43.669 1.00 64.75 206 GLU A N 1
ATOM 1531 C CA . GLU A 1 206 ? -0.023 -7.702 44.878 1.00 64.75 206 GLU A CA 1
ATOM 1532 C C . GLU A 1 206 ? 0.366 -6.209 44.866 1.00 64.75 206 GLU A C 1
ATOM 1534 O O . GLU A 1 206 ? -0.191 -5.425 45.626 1.00 64.75 206 GLU A O 1
ATOM 1539 N N . ALA A 1 207 ? 1.292 -5.802 43.990 1.00 63.59 207 ALA A N 1
ATOM 1540 C CA . ALA A 1 207 ? 1.751 -4.422 43.835 1.00 63.59 207 ALA A CA 1
ATOM 1541 C C . ALA A 1 207 ? 1.095 -3.668 42.656 1.00 63.59 207 ALA A C 1
ATOM 1543 O O . ALA A 1 207 ? 1.574 -2.597 42.288 1.00 63.59 207 ALA A O 1
ATOM 1544 N N . GLY A 1 208 ? 0.063 -4.231 42.013 1.00 63.88 208 GLY A N 1
ATOM 1545 C CA . GLY A 1 208 ? -0.619 -3.599 40.871 1.00 63.88 208 GLY A CA 1
ATOM 1546 C C . GLY A 1 208 ? 0.138 -3.676 39.544 1.00 63.88 208 GLY A C 1
ATOM 1547 O O . GLY A 1 208 ? -0.247 -3.055 38.554 1.00 63.88 208 GLY A O 1
ATOM 1548 N N . VAL A 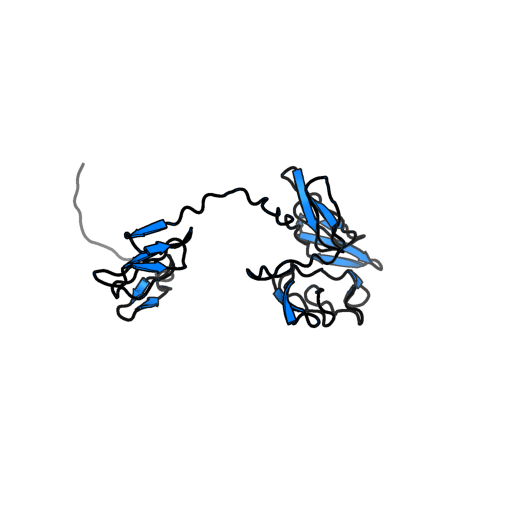1 209 ? 1.219 -4.460 39.492 1.00 70.94 209 VAL A N 1
ATOM 1549 C CA . VAL A 1 209 ? 1.989 -4.687 38.263 1.00 70.94 209 VAL A CA 1
ATOM 1550 C C . VAL A 1 209 ? 1.382 -5.849 37.487 1.00 70.94 209 VAL A C 1
ATOM 1552 O O . VAL A 1 209 ? 1.235 -6.953 38.025 1.00 70.94 209 VAL A O 1
ATOM 1555 N N . CYS A 1 210 ? 1.066 -5.595 36.218 1.00 76.88 210 CYS A N 1
ATOM 1556 C CA . CYS A 1 210 ? 0.602 -6.592 35.264 1.00 76.88 210 CYS A CA 1
ATOM 1557 C C . CYS A 1 210 ? 1.777 -7.449 34.797 1.00 76.88 210 CYS A C 1
ATOM 1559 O O . CYS A 1 210 ? 2.599 -7.007 33.992 1.00 76.88 210 CYS A O 1
ATOM 1561 N N . ASN A 1 211 ? 1.840 -8.688 35.272 1.00 74.44 211 ASN A N 1
ATOM 1562 C CA . ASN A 1 211 ? 2.846 -9.641 34.832 1.00 74.44 211 ASN A CA 1
ATOM 1563 C C . ASN A 1 211 ? 2.274 -10.516 33.717 1.00 74.44 211 ASN A C 1
ATOM 1565 O O . ASN A 1 211 ? 1.238 -11.161 33.880 1.00 74.44 211 ASN A O 1
ATOM 1569 N N . HIS A 1 212 ? 2.964 -10.540 32.580 1.00 64.50 212 HIS A N 1
ATOM 1570 C CA . HIS A 1 212 ? 2.737 -11.543 31.550 1.00 64.50 212 HIS A CA 1
ATOM 1571 C C . HIS A 1 212 ? 3.549 -12.772 31.932 1.00 64.50 212 HIS A C 1
ATOM 1573 O O . HIS A 1 212 ? 4.781 -12.730 31.895 1.00 64.50 212 HIS A O 1
ATOM 1579 N N . ASP A 1 213 ? 2.890 -13.855 32.328 1.00 52.59 213 ASP A N 1
ATOM 1580 C CA . ASP A 1 213 ? 3.608 -15.078 32.658 1.00 52.59 213 ASP A CA 1
ATOM 1581 C C . ASP A 1 213 ? 4.111 -15.743 31.367 1.00 52.59 213 ASP A C 1
ATOM 1583 O O . ASP A 1 213 ? 3.401 -16.483 30.689 1.00 52.59 213 ASP A O 1
ATOM 1587 N N . THR A 1 214 ? 5.355 -15.457 30.982 1.00 49.69 214 THR A N 1
ATOM 1588 C CA . THR A 1 214 ? 6.077 -16.210 29.947 1.00 49.69 214 THR A CA 1
ATOM 1589 C C . THR A 1 214 ? 6.686 -17.512 30.490 1.00 49.69 214 THR A C 1
ATOM 1591 O O . THR A 1 214 ? 7.635 -18.027 29.899 1.00 49.69 214 THR A O 1
ATOM 1594 N N . ARG A 1 215 ? 6.164 -18.099 31.583 1.00 43.31 215 ARG A N 1
ATOM 1595 C CA . ARG A 1 215 ? 6.626 -19.399 32.117 1.00 43.31 215 ARG A CA 1
ATOM 1596 C C . ARG A 1 215 ? 5.654 -20.567 31.950 1.00 43.31 215 ARG A C 1
ATOM 1598 O O . ARG A 1 215 ? 5.656 -21.486 32.762 1.00 43.31 215 ARG A O 1
ATOM 1605 N N . LEU A 1 216 ? 4.930 -20.632 30.836 1.00 44.00 216 LEU A N 1
ATOM 1606 C CA . LEU A 1 216 ? 4.409 -21.911 30.333 1.00 44.00 216 LEU A CA 1
ATOM 1607 C C . LEU A 1 216 ? 4.771 -22.129 28.863 1.00 44.00 216 LEU A C 1
ATOM 1609 O O . LEU A 1 216 ? 3.909 -22.384 28.031 1.00 44.00 216 LEU A O 1
ATOM 1613 N N . ASN A 1 217 ? 6.066 -22.066 28.538 1.00 44.72 217 ASN A N 1
ATOM 1614 C CA . ASN A 1 217 ? 6.574 -22.789 27.372 1.00 44.72 217 ASN A CA 1
ATOM 1615 C C . ASN A 1 217 ? 8.064 -23.147 27.499 1.00 44.72 217 ASN A C 1
ATOM 1617 O O . ASN A 1 217 ? 8.910 -22.520 26.876 1.00 44.72 217 ASN A O 1
ATOM 1621 N N . TRP A 1 218 ? 8.379 -24.126 28.352 1.00 41.72 218 TRP A N 1
ATOM 1622 C CA . TRP A 1 218 ? 9.441 -25.124 28.138 1.00 41.72 218 TRP A CA 1
ATOM 1623 C C . TRP A 1 218 ? 9.603 -25.968 29.400 1.00 41.72 218 TRP A C 1
ATOM 1625 O O . TRP A 1 218 ? 10.271 -25.549 30.332 1.00 41.72 218 TRP A O 1
ATOM 1635 N N . ASN A 1 219 ? 8.967 -27.140 29.428 1.00 40.59 219 ASN A N 1
ATOM 1636 C CA . ASN A 1 219 ? 9.459 -28.342 30.112 1.00 40.59 219 ASN A CA 1
ATOM 1637 C C . ASN A 1 219 ? 8.535 -29.512 29.757 1.00 40.59 219 ASN A C 1
ATOM 1639 O O . ASN A 1 219 ? 7.714 -29.934 30.564 1.00 40.59 219 ASN A O 1
ATOM 1643 N N . ASN A 1 220 ? 8.645 -30.035 28.532 1.00 36.44 220 ASN A N 1
ATOM 1644 C CA . ASN A 1 220 ? 8.259 -31.427 28.303 1.00 36.44 220 ASN A CA 1
ATOM 1645 C C . ASN A 1 220 ? 9.050 -32.082 27.165 1.00 36.44 220 ASN A C 1
ATOM 1647 O O . ASN A 1 220 ? 8.518 -32.480 26.137 1.00 36.44 220 ASN A O 1
ATOM 1651 N N . TRP A 1 221 ? 10.354 -32.167 27.390 1.00 35.16 221 TRP A N 1
ATOM 1652 C CA . TRP A 1 221 ? 11.243 -33.225 26.917 1.00 35.16 221 TRP A CA 1
ATOM 1653 C C . TRP A 1 221 ? 12.172 -33.417 28.124 1.00 35.16 221 TRP A C 1
ATOM 1655 O O . TRP A 1 221 ? 12.782 -32.453 28.562 1.00 35.16 221 TRP A O 1
ATOM 1665 N N . HIS A 1 222 ? 12.293 -34.548 28.805 1.00 37.97 222 HIS A N 1
ATOM 1666 C CA . HIS A 1 222 ? 12.323 -35.938 28.373 1.00 37.97 222 HIS A CA 1
ATOM 1667 C C . HIS A 1 222 ? 12.502 -36.713 29.718 1.00 37.97 222 HIS A C 1
ATOM 1669 O O . HIS A 1 222 ? 13.279 -36.269 30.555 1.00 37.97 222 HIS A O 1
ATOM 1675 N N . MET A 1 223 ? 11.770 -37.773 30.079 1.00 30.50 223 MET A N 1
ATOM 1676 C CA . MET A 1 223 ? 12.146 -39.186 29.866 1.00 30.50 223 MET A CA 1
ATOM 1677 C C . MET A 1 223 ? 11.723 -39.998 31.103 1.00 30.50 223 MET A C 1
ATOM 1679 O O . MET A 1 223 ? 12.047 -39.622 32.220 1.00 30.50 223 MET A O 1
ATOM 1683 N N . PHE A 1 224 ? 11.028 -41.113 30.868 1.00 34.06 224 PHE A N 1
ATOM 1684 C CA . PHE A 1 224 ? 11.170 -42.398 31.566 1.00 34.06 224 PHE A CA 1
ATOM 1685 C C . PHE A 1 224 ? 11.442 -42.391 33.090 1.00 34.06 224 PHE A C 1
ATOM 1687 O O . PHE A 1 224 ? 12.561 -42.156 33.526 1.00 34.06 224 PHE A O 1
ATOM 1694 N N . LEU A 1 225 ? 10.472 -42.857 33.890 1.00 35.25 225 LEU A N 1
ATOM 1695 C CA . LEU A 1 225 ? 10.525 -44.173 34.562 1.00 35.25 225 LEU A CA 1
ATOM 1696 C C . LEU A 1 225 ? 9.433 -44.312 35.642 1.00 35.25 225 LEU A C 1
ATOM 1698 O O . LEU A 1 225 ? 9.476 -43.705 36.702 1.00 35.25 225 LEU A O 1
ATOM 1702 N N . SER A 1 226 ? 8.508 -45.223 35.342 1.00 35.88 226 SER A N 1
ATOM 1703 C CA . SER A 1 226 ? 8.095 -46.357 36.175 1.00 35.88 226 SER A CA 1
ATOM 1704 C C . SER A 1 226 ? 7.539 -46.167 37.597 1.00 35.88 226 SER A C 1
ATOM 1706 O O . SER A 1 226 ? 8.246 -45.887 38.557 1.00 35.88 226 SER A O 1
ATOM 1708 N N . ASN A 1 227 ? 6.307 -46.684 37.711 1.00 33.84 227 ASN A N 1
ATOM 1709 C CA . ASN A 1 227 ? 5.717 -47.425 38.832 1.00 33.84 227 ASN A CA 1
ATOM 1710 C C . ASN A 1 227 ? 5.204 -46.641 40.051 1.00 33.84 227 ASN A C 1
ATOM 1712 O O . ASN A 1 227 ? 5.963 -46.308 40.956 1.00 33.84 227 ASN A O 1
ATOM 1716 N N . LYS A 1 228 ? 3.872 -46.661 40.226 1.00 36.59 228 LYS A N 1
ATOM 1717 C CA . LYS A 1 228 ? 3.221 -47.585 41.183 1.00 36.59 228 LYS A CA 1
ATOM 1718 C C . LYS A 1 228 ? 1.683 -47.590 41.071 1.00 36.59 228 LYS A C 1
ATOM 1720 O O . LYS A 1 228 ? 1.029 -46.584 41.277 1.00 36.59 228 LYS A O 1
ATOM 1725 N N . LYS A 1 229 ? 1.169 -48.807 40.841 1.00 35.84 229 LYS A N 1
ATOM 1726 C CA . LYS A 1 229 ? -0.005 -49.469 41.454 1.00 35.84 229 LYS A CA 1
ATOM 1727 C C . LYS A 1 229 ? -1.398 -48.798 41.395 1.00 35.84 229 LYS A C 1
ATOM 1729 O O . LYS A 1 229 ? -1.731 -47.965 42.219 1.00 35.84 229 LYS A O 1
ATOM 1734 N N . ARG A 1 230 ? -2.224 -49.392 40.516 1.00 39.72 230 ARG A N 1
ATOM 1735 C CA . ARG A 1 230 ? -3.613 -49.894 40.683 1.00 39.72 230 ARG A CA 1
ATOM 1736 C C . ARG A 1 230 ? -4.638 -49.067 41.483 1.00 39.72 230 ARG A C 1
ATOM 1738 O O . ARG A 1 230 ? -4.540 -48.982 42.699 1.00 39.72 230 ARG A O 1
ATOM 1745 N N . ALA A 1 231 ? -5.781 -48.834 40.833 1.00 29.66 231 ALA A N 1
ATOM 1746 C CA . ALA A 1 231 ? -7.063 -49.414 41.250 1.00 29.66 231 ALA A CA 1
ATOM 1747 C C . ALA A 1 231 ? -7.864 -49.841 40.000 1.00 29.66 231 ALA A C 1
ATOM 1749 O O . ALA A 1 231 ? -7.887 -49.124 39.005 1.00 29.66 231 ALA A O 1
ATOM 1750 N N . LEU A 1 232 ? -8.442 -51.044 40.052 1.00 36.38 232 LEU A N 1
ATOM 1751 C CA . LEU A 1 232 ? -9.403 -51.605 39.094 1.00 36.38 232 LEU A CA 1
ATOM 1752 C C . LEU A 1 232 ? -10.783 -51.014 39.373 1.00 36.38 232 LEU A C 1
ATOM 1754 O O . LEU A 1 232 ? -11.191 -51.107 40.528 1.00 36.38 232 LEU A O 1
ATOM 1758 N N . ILE A 1 233 ? -11.513 -50.554 38.350 1.00 35.44 233 ILE A N 1
ATOM 1759 C CA . ILE A 1 233 ? -12.986 -50.568 38.332 1.00 35.44 233 ILE A CA 1
ATOM 1760 C C . ILE A 1 233 ? -13.470 -50.830 36.889 1.00 35.44 233 ILE A C 1
ATOM 1762 O O . ILE A 1 233 ? -13.248 -49.994 36.017 1.00 35.44 233 ILE A O 1
ATOM 1766 N N . VAL A 1 234 ? -14.137 -51.990 36.753 1.00 36.41 234 VAL A N 1
ATOM 1767 C CA . VAL A 1 234 ? -14.923 -52.605 35.651 1.00 36.41 234 VAL A CA 1
ATOM 1768 C C . VAL A 1 234 ? -14.178 -53.007 34.379 1.00 36.41 234 VAL A C 1
ATOM 1770 O O . VAL A 1 234 ? -13.837 -52.138 33.554 1.00 36.41 234 VAL A O 1
#

Sequence (234 aa):
MTCCLIAESHKWGCCPLPEAVCCAGGDHCCPVDYKCDERGTHCVKGELVIPSYTKLAATTTTSSVQADSRSVQCDALNLCPERTTCCQLVTGEWGCCPLQNAVCCPDKEHCCPQGFSCHTGSRSCHKLIMLRLETVPLTPVYLPEHRPRPSPVKQTDIHCDDQTRCKEGMVCCRMSSTAWGCCPFPNGVCCSDMTHCCPSSYTCSEAGVCNHDTRLNWNNWHMFLSNKKRALIV

Radius of gyration: 26.21 Å; chains: 1; bounding box: 47×73×69 Å

Foldseek 3Di:
DDWDQFQVPRAIFAFLEPPWAHDNNGFWTHHPQWDQDPNNQWTDHPPDIFGTFGTHGDDDPDDDDPPPDDWDDPDPQATHDPQWDWFQAPVRAIFTFRHHPWAQAPNRFWTHTPQWHDDVVVQWTWHQDPNDIDTDHTGTTHGDPRPPPPPVPPQPFCDPDPPDTHGPQWDWFAQDPPDIDTHPERVWDHDPNSHEIGHPQFDQDPVRDTDRPPPPPDDDDDDDDDDDDDDDDD

InterPro domains:
  IPR000118 Granulin [PF00396] (2-44)
  IPR000118 Granulin [PF00396] (85-126)
  IPR000118 Granulin [PF00396] (172-210)
  IPR000118 Granulin [PS00799] (105-118)
  IPR000118 Granulin [PS00799] (191-204)
  IPR000118 Granulin [SM00277] (2-43)
  IPR000118 Granulin [SM00277] (74-125)
  IPR000118 Granulin [SM00277] (160-210)
  IPR037277 Granulin superfamily [G3DSA:2.10.25.160] (1-55)
  IPR037277 Granulin superfamily [G3DSA:2.10.25.160] (69-128)
  IPR037277 Granulin superfamily [G3DSA:2.10.25.160] (157-223)
  IPR039036 Granulin family [PTHR12274] (2-228)

Secondary structure (DSSP, 8-state):
-EEEEETTTTEEEEESSTTPEEPTTSSEEE-TTPEEPTTSSEEEETTEEEEPEEPEEP--SS------S-PEE-SSS-EEPTT-EEEE-TTS-EEEESSTTPEEPTTSSEEE-TT-EEETTTTEEEEEETTEEEEEEPEEPBPP-------------EEEETTEEE-TT-EEEE-SSS-EEEESSTTPEEPTTSS-EE-TT-EEPTTS-EE----SSS----------------

Organism: Pleuronectes platessa (NCBI:txid8262)

pLDDT: mean 73.69, std 17.67, range [29.66, 95.06]